Protein AF-A0A095TIP7-F1 (afdb_monomer_lite)

Radius of gyration: 38.72 Å; chains: 1; bounding box: 94×48×105 Å

Structure (mmCIF, N/CA/C/O backbone):
data_AF-A0A095TIP7-F1
#
_entry.id   AF-A0A095TIP7-F1
#
loop_
_atom_site.group_PDB
_atom_site.id
_atom_site.type_symbol
_atom_site.label_atom_id
_atom_site.label_alt_id
_atom_site.label_comp_id
_atom_site.label_asym_id
_atom_site.label_entity_id
_atom_site.label_seq_id
_atom_site.pdbx_PDB_ins_code
_atom_site.Cartn_x
_atom_site.Cartn_y
_atom_site.Cartn_z
_atom_site.occupancy
_atom_site.B_iso_or_equiv
_atom_site.auth_seq_id
_atom_site.auth_comp_id
_atom_site.auth_asym_id
_atom_site.auth_atom_id
_atom_site.pdbx_PDB_model_num
ATOM 1 N N . MET A 1 1 ? -27.934 22.450 41.986 1.00 44.94 1 MET A N 1
ATOM 2 C CA . MET A 1 1 ? -27.219 23.255 43.006 1.00 44.94 1 MET A CA 1
ATOM 3 C C . MET A 1 1 ? -26.430 22.475 44.069 1.00 44.94 1 MET A C 1
ATOM 5 O O . MET A 1 1 ? -25.265 22.810 44.228 1.00 44.94 1 MET A O 1
ATOM 9 N N . ILE A 1 2 ? -26.954 21.467 44.794 1.00 42.38 2 ILE A N 1
ATOM 10 C CA . ILE A 1 2 ? -26.118 20.660 45.736 1.00 42.38 2 ILE A CA 1
ATOM 11 C C . ILE A 1 2 ? -25.159 19.719 44.979 1.00 42.38 2 ILE A C 1
ATOM 13 O O . ILE A 1 2 ? -23.982 19.611 45.325 1.00 42.38 2 ILE A O 1
ATOM 17 N N . ALA A 1 3 ? -25.658 19.081 43.914 1.00 38.84 3 ALA A N 1
ATOM 18 C CA . ALA A 1 3 ? -24.889 18.150 43.086 1.00 38.84 3 ALA A CA 1
ATOM 19 C C . ALA A 1 3 ? -23.727 18.824 42.329 1.00 38.84 3 ALA A C 1
ATOM 21 O O . ALA A 1 3 ? -22.644 18.261 42.243 1.00 38.84 3 ALA A O 1
ATOM 22 N N . GLU A 1 4 ? -23.916 20.063 41.864 1.00 40.78 4 GLU A N 1
ATOM 23 C CA . GLU A 1 4 ? -22.945 20.790 41.023 1.00 40.78 4 GLU A CA 1
ATOM 24 C C . GLU A 1 4 ? -21.718 21.337 41.772 1.00 40.78 4 GLU A C 1
ATOM 26 O O . GLU A 1 4 ? -20.747 21.723 41.131 1.00 40.78 4 GLU A O 1
ATOM 31 N N . LYS A 1 5 ? -21.740 21.432 43.111 1.00 42.69 5 LYS A N 1
ATOM 32 C CA . LYS A 1 5 ? -20.671 22.112 43.880 1.00 42.69 5 LYS A CA 1
ATOM 33 C C . LYS A 1 5 ? -19.948 21.250 44.912 1.00 42.69 5 LYS A C 1
ATOM 35 O O . LYS A 1 5 ? -18.916 21.672 45.421 1.00 42.69 5 LYS A O 1
ATOM 40 N N . THR A 1 6 ? -20.438 20.048 45.216 1.00 43.91 6 THR A N 1
ATOM 41 C CA . THR A 1 6 ? -19.803 19.163 46.212 1.00 43.91 6 THR A CA 1
ATOM 42 C C . THR A 1 6 ? -18.704 18.270 45.629 1.00 43.91 6 THR A C 1
ATOM 44 O O . THR A 1 6 ? -18.050 17.559 46.385 1.00 43.91 6 THR A O 1
ATOM 47 N N . GLY A 1 7 ? -18.474 18.280 44.307 1.00 46.38 7 GLY A N 1
ATOM 48 C CA . GLY A 1 7 ? -17.410 17.515 43.631 1.00 46.38 7 GLY A CA 1
ATOM 49 C C . GLY A 1 7 ? -17.544 15.985 43.715 1.00 46.38 7 GLY A C 1
ATOM 50 O O . GLY A 1 7 ? -16.898 15.268 42.958 1.00 46.38 7 GLY A O 1
ATOM 51 N N . ALA A 1 8 ? -18.413 15.475 44.588 1.00 43.47 8 ALA A N 1
ATOM 52 C CA . ALA A 1 8 ? -18.652 14.058 44.824 1.00 43.47 8 ALA A CA 1
ATOM 53 C C . ALA A 1 8 ? -19.536 13.396 43.756 1.00 43.47 8 ALA A C 1
ATOM 55 O O . ALA A 1 8 ? -19.571 12.174 43.686 1.00 43.47 8 ALA A O 1
ATOM 56 N N . LEU A 1 9 ? -20.227 14.185 42.926 1.00 47.41 9 LEU A N 1
ATOM 57 C CA . LEU A 1 9 ? -21.027 13.719 41.784 1.00 47.41 9 LEU A CA 1
ATOM 58 C C . LEU A 1 9 ? -20.383 14.064 40.425 1.00 47.41 9 LEU A C 1
ATOM 60 O O . LEU A 1 9 ? -20.993 13.883 39.380 1.00 47.41 9 LEU A O 1
ATOM 64 N N . GLY A 1 10 ? -19.128 14.538 40.433 1.00 48.25 10 GLY A N 1
ATOM 65 C CA . GLY A 1 10 ? -18.430 15.002 39.231 1.00 48.25 10 GLY A CA 1
ATOM 66 C C . GLY A 1 10 ? -19.005 16.305 38.656 1.00 48.25 10 GLY A C 1
ATOM 67 O O . GLY A 1 10 ? -20.114 16.722 38.977 1.00 48.25 10 GLY A O 1
ATOM 68 N N . ASN A 1 11 ? -18.239 16.973 37.789 1.00 49.84 11 ASN A N 1
ATOM 69 C CA . ASN A 1 11 ? -18.728 18.099 36.979 1.00 49.84 11 ASN A CA 1
ATOM 70 C C . ASN A 1 11 ? -19.569 17.569 35.796 1.00 49.84 11 ASN A C 1
ATOM 72 O O . ASN A 1 11 ? -19.250 17.849 34.641 1.00 49.84 11 ASN A O 1
ATOM 76 N N . ASP A 1 12 ? -20.576 16.735 36.068 1.00 55.78 12 ASP A N 1
ATOM 77 C CA . ASP A 1 12 ? -21.501 16.229 35.051 1.00 55.78 12 ASP A CA 1
ATOM 78 C C . ASP A 1 12 ? -22.701 17.196 34.953 1.00 55.78 12 ASP A C 1
ATOM 80 O O . ASP A 1 12 ? -23.459 17.320 35.921 1.00 55.78 12 ASP A O 1
ATOM 84 N N . PRO A 1 13 ? -22.882 17.920 33.829 1.00 56.56 13 PRO A N 1
ATOM 85 C CA . PRO A 1 13 ? -24.004 18.843 33.647 1.00 56.56 13 PRO A CA 1
ATOM 86 C C . PRO A 1 13 ? -25.378 18.152 33.722 1.00 56.56 13 PRO A C 1
ATOM 88 O O . PRO A 1 13 ? -26.371 18.826 33.989 1.00 56.56 13 PRO A O 1
ATOM 91 N N . ASP A 1 14 ? -25.431 16.821 33.582 1.00 62.75 14 ASP A N 1
ATOM 92 C CA . ASP A 1 14 ? -26.656 16.022 33.671 1.00 62.75 14 ASP A CA 1
ATOM 93 C C . ASP A 1 14 ? -26.816 15.298 35.023 1.00 62.75 14 ASP A C 1
ATOM 95 O O . ASP A 1 14 ? -27.745 14.502 35.183 1.00 62.75 14 ASP A O 1
ATOM 99 N N . ALA A 1 15 ? -25.970 15.574 36.025 1.00 61.97 15 ALA A N 1
ATOM 100 C CA . ALA A 1 15 ? -25.965 14.870 37.318 1.00 61.97 15 ALA A CA 1
ATOM 101 C C . ALA A 1 15 ? -27.340 14.842 38.017 1.00 61.97 15 ALA A C 1
ATOM 103 O O . ALA A 1 15 ? -27.693 13.873 38.685 1.00 61.97 15 ALA A O 1
ATOM 104 N N . LEU A 1 16 ? -28.155 15.887 37.842 1.00 64.75 16 LEU A N 1
ATOM 105 C CA . LEU A 1 16 ? -29.496 15.963 38.433 1.00 64.75 16 LEU A CA 1
ATOM 106 C C . LEU A 1 16 ? -30.502 14.989 37.800 1.00 64.75 16 LEU A C 1
ATOM 108 O O . LEU A 1 16 ? -31.473 14.628 38.456 1.00 64.75 16 LEU A O 1
ATOM 112 N N . SER A 1 17 ? -30.278 14.547 36.560 1.00 72.56 17 SER A N 1
ATOM 113 C CA . SER A 1 17 ? -31.170 13.608 35.860 1.00 72.56 17 SER A CA 1
ATOM 114 C C . SER A 1 17 ? -31.010 12.152 36.318 1.00 72.56 17 SER A C 1
ATOM 116 O O . SER A 1 17 ? -31.873 11.322 36.041 1.00 72.56 17 SER A O 1
ATOM 118 N N . HIS A 1 18 ? -29.937 11.862 37.061 1.00 74.38 18 HIS A N 1
ATOM 119 C CA . HIS A 1 18 ? -29.609 10.541 37.609 1.00 74.38 18 HIS A CA 1
ATOM 120 C C . HIS A 1 18 ? -29.485 10.545 39.138 1.00 74.38 18 HIS A C 1
ATOM 122 O O . HIS A 1 18 ? -29.122 9.535 39.741 1.00 74.38 18 HIS A O 1
ATOM 128 N N . ALA A 1 19 ? -29.792 11.678 39.774 1.00 79.56 19 ALA A N 1
ATOM 129 C CA . ALA A 1 19 ? -29.760 11.818 41.218 1.00 79.56 19 ALA A CA 1
ATOM 130 C C . ALA A 1 19 ? -31.101 11.404 41.839 1.00 79.56 19 ALA A C 1
ATOM 132 O O . ALA A 1 19 ? -32.166 11.873 41.434 1.00 79.56 19 ALA A O 1
ATOM 133 N N . LYS A 1 20 ? -31.050 10.585 42.890 1.00 83.12 20 LYS A N 1
ATOM 134 C CA . LYS A 1 20 ? -32.197 10.278 43.752 1.00 83.12 20 LYS A CA 1
ATOM 135 C C . LYS A 1 20 ? -31.982 10.867 45.135 1.00 83.12 20 LYS A C 1
ATOM 137 O O . LYS A 1 20 ? -30.911 10.703 45.720 1.00 83.12 20 LYS A O 1
ATOM 142 N N . VAL A 1 21 ? -33.020 11.513 45.665 1.00 85.94 21 VAL A N 1
ATOM 143 C CA . VAL A 1 21 ? -33.041 12.065 47.023 1.00 85.94 21 VAL A CA 1
ATOM 144 C C . VAL A 1 21 ? -34.002 11.243 47.873 1.00 85.94 21 VAL A C 1
ATOM 146 O O . VAL A 1 21 ? -35.189 11.165 47.568 1.00 85.94 21 VAL A O 1
ATOM 149 N N . ALA A 1 22 ? -33.491 10.645 48.943 1.00 87.44 22 ALA A N 1
ATOM 150 C CA . ALA A 1 22 ? -34.292 10.034 49.994 1.00 87.44 22 ALA A CA 1
ATOM 151 C C . ALA A 1 22 ? -34.290 10.947 51.223 1.00 87.44 22 ALA A C 1
ATOM 153 O O . ALA A 1 22 ? -33.240 11.462 51.613 1.00 87.44 22 ALA A O 1
ATOM 154 N N . LEU A 1 23 ? -35.466 11.145 51.814 1.00 89.50 23 LEU A N 1
ATOM 155 C CA . LEU A 1 23 ? -35.671 11.987 52.986 1.00 89.50 23 LEU A CA 1
ATOM 156 C C . LEU A 1 23 ? -36.139 11.124 54.161 1.00 89.50 23 LEU A C 1
ATOM 158 O O . LEU A 1 23 ? -37.097 10.364 54.017 1.00 89.50 23 LEU A O 1
ATOM 162 N N . ASP A 1 24 ? -35.480 11.247 55.310 1.00 90.88 24 ASP A N 1
ATOM 163 C CA . ASP A 1 24 ? -35.853 10.554 56.545 1.00 90.88 24 ASP A CA 1
ATOM 164 C C . ASP A 1 24 ? -35.646 11.434 57.788 1.00 90.88 24 ASP A C 1
ATOM 166 O O . ASP A 1 24 ? -35.099 12.535 57.715 1.00 90.88 24 ASP A O 1
ATOM 170 N N . GLY A 1 25 ? -36.111 10.955 58.947 1.00 85.62 25 GLY A N 1
ATOM 171 C CA . GLY A 1 25 ? -35.806 11.596 60.228 1.00 85.62 25 GLY A CA 1
ATOM 172 C C . GLY A 1 25 ? -36.377 13.008 60.367 1.00 85.62 25 GLY A C 1
ATOM 173 O O . GLY A 1 25 ? -35.698 13.889 60.889 1.00 85.62 25 GLY A O 1
ATOM 174 N N . PHE A 1 26 ? -37.603 13.222 59.885 1.00 89.25 26 PHE A N 1
ATOM 175 C CA . PHE A 1 26 ? -38.314 14.493 60.013 1.00 89.25 26 PHE A CA 1
ATOM 176 C C . PHE A 1 26 ? -38.497 14.864 61.489 1.00 89.25 26 PHE A C 1
ATOM 178 O O . PHE A 1 26 ? -39.134 14.128 62.244 1.00 89.25 26 PHE A O 1
ATOM 185 N N . THR A 1 27 ? -37.956 16.010 61.892 1.00 89.19 27 THR A N 1
ATOM 186 C CA . THR A 1 27 ? -38.085 16.546 63.251 1.00 89.19 27 THR A CA 1
ATOM 187 C C . THR A 1 27 ? -38.477 18.015 63.216 1.00 89.19 27 THR A C 1
ATOM 189 O O . THR A 1 27 ? -38.087 18.758 62.316 1.00 89.19 27 THR A O 1
ATOM 192 N N . GLN A 1 28 ? -39.272 18.440 64.195 1.00 88.38 28 GLN A N 1
ATOM 193 C CA . GLN A 1 28 ? -39.578 19.848 64.416 1.00 88.38 28 GLN A CA 1
ATOM 194 C C . GLN A 1 28 ? -38.602 20.418 65.449 1.00 88.38 28 GLN A C 1
ATOM 196 O O . GLN A 1 28 ? -38.327 19.786 66.466 1.00 88.38 28 GLN A O 1
ATOM 201 N N . ASP A 1 29 ? -38.075 21.606 65.173 1.00 85.69 29 ASP A N 1
ATOM 202 C CA . ASP A 1 29 ? -37.277 22.387 66.109 1.00 85.69 29 ASP A CA 1
ATOM 203 C C . ASP A 1 29 ? -38.234 23.264 66.930 1.00 85.69 29 ASP A C 1
ATOM 205 O O . ASP A 1 29 ? -38.707 24.305 66.461 1.00 85.69 29 ASP A O 1
ATOM 209 N N . GLU A 1 30 ? -38.616 22.784 68.117 1.00 81.12 30 GLU A N 1
ATOM 210 C CA . GLU A 1 30 ? -39.590 23.463 68.984 1.00 81.12 30 GLU A CA 1
ATOM 211 C C . GLU A 1 30 ? -39.081 24.825 69.472 1.00 81.12 30 GLU A C 1
ATOM 213 O O . GLU A 1 30 ? -39.870 25.762 69.581 1.00 81.12 30 GLU A O 1
ATOM 218 N N . ASP A 1 31 ? -37.766 24.969 69.662 1.00 80.19 31 ASP A N 1
ATOM 219 C CA . ASP A 1 31 ? -37.140 26.199 70.157 1.00 80.19 31 ASP A CA 1
ATOM 220 C C . ASP A 1 31 ? -37.140 27.324 69.111 1.00 80.19 31 ASP A C 1
ATOM 222 O O . ASP A 1 31 ? -37.090 28.506 69.456 1.00 80.19 31 ASP A O 1
ATOM 226 N N . GLN A 1 32 ? -37.203 26.970 67.823 1.00 75.94 32 GLN A N 1
ATOM 227 C CA . GLN A 1 32 ? -37.239 27.927 66.711 1.00 75.94 32 GLN A CA 1
ATOM 228 C C . GLN A 1 32 ? -38.610 28.033 66.031 1.00 75.94 32 GLN A C 1
ATOM 230 O O . GLN A 1 32 ? -38.789 28.838 65.114 1.00 75.94 32 GLN A O 1
ATOM 235 N N . SER A 1 33 ? -39.589 27.245 66.476 1.00 81.62 33 SER A N 1
ATOM 236 C CA . SER A 1 33 ? -40.961 27.295 65.973 1.00 81.62 33 SER A CA 1
ATOM 237 C C . SER A 1 33 ? -41.770 28.393 66.670 1.00 81.62 33 SER A C 1
ATOM 239 O O . SER A 1 33 ? -41.694 28.588 67.880 1.00 81.62 33 SER A O 1
ATOM 241 N N . THR A 1 34 ? -42.602 29.102 65.912 1.00 83.06 34 THR A N 1
ATOM 242 C CA . THR A 1 34 ? -43.572 30.071 66.437 1.00 83.06 34 THR A CA 1
ATOM 243 C C . THR A 1 34 ? -44.997 29.534 66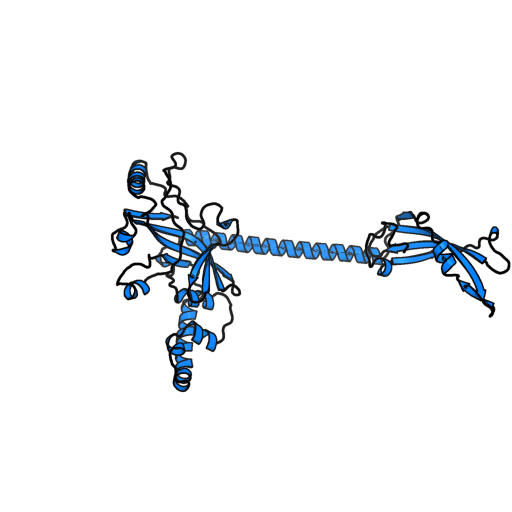.299 1.00 83.06 34 THR A C 1
ATOM 245 O O . THR A 1 34 ? -45.231 28.453 65.760 1.00 83.06 34 THR A O 1
ATOM 248 N N . LYS A 1 35 ? -45.992 30.306 66.761 1.00 74.31 35 LYS A N 1
ATOM 249 C CA . LYS A 1 35 ? -47.413 29.964 66.570 1.00 74.31 35 LYS A CA 1
ATOM 250 C C . LYS A 1 35 ? -47.835 29.906 65.095 1.00 74.31 35 LYS A C 1
ATOM 252 O O . LYS A 1 35 ? -48.851 29.285 64.795 1.00 74.31 35 LYS A O 1
ATOM 257 N N . GLU A 1 36 ? -47.086 30.550 64.203 1.00 80.44 36 GLU A N 1
ATOM 258 C CA . GLU A 1 36 ? -47.443 30.715 62.787 1.00 80.44 36 GLU A CA 1
ATOM 259 C C . GLU A 1 36 ? -46.493 29.968 61.836 1.00 80.44 36 GLU A C 1
ATOM 261 O O . GLU A 1 36 ? -46.880 29.660 60.708 1.00 80.44 36 GLU A O 1
ATOM 266 N N . ILE A 1 37 ? -45.275 29.641 62.287 1.00 84.50 37 ILE A N 1
ATOM 267 C CA . ILE A 1 37 ? -44.231 28.995 61.481 1.00 84.50 37 ILE A CA 1
ATOM 268 C C . ILE A 1 37 ? -43.614 27.835 62.266 1.00 84.50 37 ILE A C 1
ATOM 270 O O . ILE A 1 37 ? -43.125 28.024 63.377 1.00 84.50 37 ILE A O 1
ATOM 274 N N . SER A 1 38 ? -43.580 26.644 61.674 1.00 88.44 38 SER A N 1
ATOM 275 C CA . SER A 1 38 ? -42.850 25.489 62.208 1.00 88.44 38 SER A CA 1
ATOM 276 C C . SER A 1 38 ? -41.495 25.363 61.520 1.00 88.44 38 SER A C 1
ATOM 278 O O . SER A 1 38 ? -41.437 25.244 60.296 1.00 88.44 38 SER A O 1
ATOM 280 N N . GLN A 1 39 ? -40.412 25.384 62.299 1.00 89.81 39 GLN A N 1
ATOM 281 C CA . GLN A 1 39 ? -39.066 25.096 61.802 1.00 89.81 39 GLN A CA 1
ATOM 282 C C . GLN A 1 39 ? -38.815 23.594 61.879 1.00 89.81 39 GLN A C 1
ATOM 284 O O . GLN A 1 39 ? -39.022 22.975 62.921 1.00 89.81 39 GLN A O 1
ATOM 289 N N . CYS A 1 40 ? -38.386 22.994 60.777 1.00 90.38 40 CYS A N 1
ATOM 290 C CA . CYS A 1 40 ? -38.239 21.554 60.635 1.00 90.38 40 CYS A CA 1
ATOM 291 C C . CYS A 1 40 ? -36.854 21.191 60.103 1.00 90.38 40 CYS A C 1
ATOM 293 O O . CYS A 1 40 ? -36.205 21.965 59.400 1.00 90.38 40 CYS A O 1
ATOM 295 N N . LYS A 1 41 ? -36.414 19.975 60.421 1.00 89.94 41 LYS A N 1
ATOM 296 C CA . LYS A 1 41 ? -35.187 19.365 59.915 1.00 89.94 41 LYS A CA 1
ATOM 297 C C . LYS A 1 41 ? -35.509 18.003 59.321 1.00 89.94 41 LYS A C 1
ATOM 299 O O . LYS A 1 41 ? -36.369 17.281 59.820 1.00 89.94 41 LYS A O 1
ATOM 304 N N . VAL A 1 42 ? -34.800 17.649 58.260 1.00 90.12 42 VAL A N 1
ATOM 305 C CA . VAL A 1 42 ? -34.884 16.339 57.611 1.00 90.12 42 VAL A CA 1
ATOM 306 C C . VAL A 1 42 ? -33.492 15.893 57.199 1.00 90.12 42 VAL A C 1
ATOM 308 O O . VAL A 1 42 ? -32.680 16.705 56.752 1.00 90.12 42 VAL A O 1
ATOM 311 N N . ASN A 1 43 ? -33.189 14.610 57.340 1.00 90.50 43 ASN A N 1
ATOM 312 C CA . ASN A 1 43 ? -31.970 14.059 56.772 1.00 90.50 43 ASN A CA 1
ATOM 313 C C . ASN A 1 43 ? -32.212 13.773 55.293 1.00 90.50 43 ASN A C 1
ATOM 315 O O . ASN A 1 43 ? -33.156 13.074 54.928 1.00 90.50 43 ASN A O 1
ATOM 319 N N . ALA A 1 44 ? -31.337 14.288 54.444 1.00 89.31 44 ALA A N 1
ATOM 320 C CA . ALA A 1 44 ? -31.339 14.021 53.022 1.00 89.31 44 ALA A CA 1
ATOM 321 C C . ALA A 1 44 ? -30.170 13.100 52.667 1.00 89.31 44 ALA A C 1
ATOM 323 O O . ALA A 1 44 ? -29.011 13.386 52.977 1.00 89.31 44 ALA A O 1
ATOM 324 N N . THR A 1 45 ? -30.482 12.001 51.983 1.00 88.94 45 THR A N 1
ATOM 325 C CA . THR A 1 45 ? -29.510 11.114 51.342 1.00 88.94 45 THR A CA 1
ATOM 326 C C . THR A 1 45 ? -29.636 11.272 49.834 1.00 88.94 45 THR A C 1
ATOM 328 O O . THR A 1 45 ? -30.668 10.932 49.260 1.00 88.94 45 THR A O 1
ATOM 331 N N . LEU A 1 46 ? -28.590 11.779 49.189 1.00 87.19 46 LEU A N 1
ATOM 332 C CA . LEU A 1 46 ? -28.504 11.906 47.742 1.00 87.19 46 LEU A CA 1
ATOM 333 C C . LEU A 1 46 ? -27.627 10.781 47.194 1.00 87.19 46 LEU A C 1
ATOM 335 O O . LEU A 1 46 ? -26.491 10.600 47.631 1.00 87.19 46 LEU A O 1
ATOM 339 N N . THR A 1 47 ? -28.154 10.047 46.225 1.00 85.25 47 THR A N 1
ATOM 340 C CA . THR A 1 47 ? -27.450 8.982 45.496 1.00 85.25 47 THR A CA 1
ATOM 341 C C . THR A 1 47 ? -27.436 9.313 44.015 1.00 85.25 47 THR A C 1
ATOM 343 O O . THR A 1 47 ? -28.375 9.931 43.523 1.00 85.25 47 THR A O 1
ATOM 346 N N . ASP A 1 48 ? -26.381 8.909 43.317 1.00 82.50 48 ASP A N 1
ATOM 347 C CA . ASP A 1 48 ? -26.269 9.017 41.862 1.00 82.50 48 ASP A CA 1
ATOM 348 C C . ASP A 1 48 ? -26.120 7.614 41.283 1.00 82.50 48 ASP A C 1
ATOM 350 O O . ASP A 1 48 ? -25.256 6.844 41.711 1.00 82.50 48 ASP A O 1
ATOM 354 N N . GLU A 1 49 ? -26.978 7.283 40.322 1.00 78.44 49 GLU A N 1
ATOM 355 C CA . GLU A 1 49 ? -26.994 5.994 39.627 1.00 78.44 49 GLU A CA 1
ATOM 356 C C . GLU A 1 49 ? -25.668 5.678 38.912 1.00 78.44 49 GLU A C 1
ATOM 358 O O . GLU A 1 49 ? -25.390 4.516 38.626 1.00 78.44 49 GLU A O 1
ATOM 363 N N . ARG A 1 50 ? -24.827 6.683 38.639 1.00 78.88 50 ARG A N 1
ATOM 364 C CA . ARG A 1 50 ? -23.532 6.539 37.955 1.00 78.88 50 ARG A CA 1
ATOM 365 C C . ARG A 1 50 ? -22.332 6.473 38.902 1.00 78.88 50 ARG A C 1
ATOM 367 O O . ARG A 1 50 ? -21.229 6.166 38.454 1.00 78.88 50 ARG A O 1
ATOM 374 N N . ASN A 1 51 ? -22.515 6.750 40.194 1.00 78.25 51 ASN A N 1
ATOM 375 C CA . ASN A 1 51 ? -21.424 6.768 41.167 1.00 78.25 51 ASN A CA 1
ATOM 376 C C . ASN A 1 51 ? -21.627 5.709 42.257 1.00 78.25 51 ASN A C 1
ATOM 378 O O . ASN A 1 51 ? -22.324 5.923 43.247 1.00 78.25 51 ASN A O 1
ATOM 382 N N . SER A 1 52 ? -21.029 4.540 42.044 1.00 78.31 52 SER A N 1
ATOM 383 C CA . SER A 1 52 ? -21.331 3.334 42.813 1.00 78.31 52 SER A CA 1
ATOM 384 C C . SER A 1 52 ? -20.804 3.358 44.252 1.00 78.31 52 SER A C 1
ATOM 386 O O . SER A 1 52 ? -19.652 3.717 44.500 1.00 78.31 52 SER A O 1
ATOM 388 N N . GLY A 1 53 ? -21.627 2.899 45.201 1.00 79.69 53 GLY A N 1
ATOM 389 C CA . GLY A 1 53 ? -21.214 2.635 46.588 1.00 79.69 53 GLY A CA 1
ATOM 390 C C . GLY A 1 53 ? -20.990 3.883 47.446 1.00 79.69 53 GLY A C 1
ATOM 391 O O . GLY A 1 53 ? -20.422 3.801 48.541 1.00 79.69 53 GLY A O 1
ATOM 392 N N . VAL A 1 54 ? -21.426 5.047 46.963 1.00 83.44 54 VAL A N 1
ATOM 393 C CA . VAL A 1 54 ? -21.320 6.323 47.671 1.00 83.44 54 VAL A CA 1
ATOM 394 C C . VAL A 1 54 ? -22.630 7.102 47.625 1.00 83.44 54 VAL A C 1
ATOM 396 O O . VAL A 1 54 ? -23.401 7.022 46.670 1.00 83.44 54 VAL A O 1
ATOM 399 N N . ALA A 1 55 ? -22.874 7.869 48.684 1.00 85.25 55 ALA A N 1
ATOM 400 C CA . ALA A 1 55 ? -23.981 8.809 48.790 1.00 85.25 55 ALA A CA 1
ATOM 401 C C . ALA A 1 55 ? -23.517 10.095 49.476 1.00 85.25 55 ALA A C 1
ATOM 403 O O . ALA A 1 55 ? -22.565 10.083 50.255 1.00 85.25 55 ALA A O 1
ATOM 404 N N . LEU A 1 56 ? -24.221 11.196 49.241 1.00 87.69 56 LEU A N 1
ATOM 405 C CA . LEU A 1 56 ? -24.093 12.415 50.034 1.00 87.69 56 LEU A CA 1
ATOM 406 C C . LEU A 1 56 ? -25.191 12.424 51.093 1.00 87.69 56 LEU A C 1
ATOM 408 O O . LEU A 1 56 ? -26.372 12.429 50.756 1.00 87.69 56 LEU A O 1
ATOM 412 N N . LYS A 1 57 ? -24.813 12.441 52.371 1.00 88.88 57 LYS A N 1
ATOM 413 C CA . LYS A 1 57 ? -25.758 12.572 53.487 1.00 88.88 57 LYS A CA 1
ATOM 414 C C . LYS A 1 57 ? -25.560 13.890 54.209 1.00 88.88 57 LYS A C 1
ATOM 416 O O . LYS A 1 57 ? -24.430 14.236 54.545 1.00 88.88 57 LYS A O 1
ATOM 421 N N . GLY A 1 58 ? -26.650 14.594 54.472 1.00 88.75 58 GLY A N 1
ATOM 422 C CA . GLY A 1 58 ? -26.657 15.857 55.202 1.00 88.75 58 GLY A CA 1
ATOM 423 C C . GLY A 1 58 ? -28.046 16.161 55.744 1.00 88.75 58 GLY A C 1
ATOM 424 O O . GLY A 1 58 ? -29.006 15.462 55.431 1.00 88.75 58 GLY A O 1
ATOM 425 N N . GLN A 1 59 ? -28.152 17.190 56.575 1.00 88.75 59 GLN A N 1
ATOM 426 C CA . GLN A 1 59 ? -29.429 17.636 57.124 1.00 88.75 59 GLN A CA 1
ATOM 427 C C . GLN A 1 59 ? -29.881 18.907 56.403 1.00 88.75 59 GLN A C 1
ATOM 429 O O . GLN A 1 59 ? -29.080 19.818 56.192 1.00 88.75 59 GLN A O 1
ATOM 434 N N . VAL A 1 60 ? -31.157 18.963 56.035 1.00 89.31 60 VAL A N 1
ATOM 435 C CA . VAL A 1 60 ? -31.807 20.132 55.438 1.00 89.31 60 VAL A CA 1
ATOM 436 C C . VAL A 1 60 ? -32.765 20.711 56.463 1.00 89.31 60 VAL A C 1
ATOM 438 O O . VAL A 1 60 ? -33.586 19.984 57.022 1.00 89.31 60 VAL A O 1
ATOM 441 N N . SER A 1 61 ? -32.650 22.011 56.712 1.00 89.44 61 SER A N 1
ATOM 442 C CA . SER A 1 61 ? -33.633 22.751 57.507 1.00 89.44 61 SER A CA 1
ATOM 443 C C . SER A 1 61 ? -34.645 23.424 56.580 1.00 89.44 61 SER A C 1
ATOM 445 O O . SER A 1 61 ? -34.281 23.837 55.482 1.00 89.44 61 SER A O 1
ATOM 447 N N . TYR A 1 62 ? -35.906 23.503 56.989 1.00 89.31 62 TYR A N 1
ATOM 448 C CA . TYR A 1 62 ? -36.970 24.141 56.215 1.00 89.31 62 TYR A CA 1
ATOM 449 C C . TYR A 1 62 ? -38.102 24.623 57.121 1.00 89.31 62 TYR A C 1
ATOM 451 O O . TYR A 1 62 ? -38.270 24.140 58.239 1.00 89.31 62 TYR A O 1
ATOM 459 N N . SER A 1 63 ? -38.903 25.556 56.624 1.00 89.12 63 SER A N 1
ATOM 460 C CA . SER A 1 63 ? -40.016 26.154 57.350 1.00 89.12 63 SER A CA 1
ATOM 461 C C . SER A 1 63 ? -41.351 25.782 56.709 1.00 89.12 63 SER A C 1
ATOM 463 O O . SER A 1 63 ? -41.509 25.811 55.486 1.00 89.12 63 SER A O 1
ATOM 465 N N . LEU A 1 64 ? -42.326 25.456 57.554 1.00 90.12 64 LEU A N 1
ATOM 466 C CA . LEU A 1 64 ? -43.720 25.248 57.175 1.00 90.12 64 LEU A CA 1
ATOM 467 C C . LEU A 1 64 ? -44.582 26.357 57.779 1.00 90.12 64 LEU A C 1
ATOM 469 O O . LEU A 1 64 ? -44.443 26.677 58.959 1.00 90.12 64 LEU A O 1
ATOM 473 N N . SER A 1 65 ? -45.500 26.914 56.997 1.00 89.00 65 SER A N 1
ATOM 474 C CA . SER A 1 65 ? -46.475 27.912 57.456 1.00 89.00 65 SER A CA 1
ATOM 475 C C . SER A 1 65 ? -47.883 27.554 56.986 1.00 89.00 65 SER A C 1
ATOM 477 O O . SER A 1 65 ? -48.061 26.631 56.190 1.00 89.00 65 SER A O 1
ATOM 479 N N . LYS A 1 66 ? -48.904 28.243 57.508 1.00 87.62 66 LYS A N 1
ATOM 480 C CA . LYS A 1 66 ? -50.282 28.107 57.017 1.00 87.62 66 LYS A CA 1
ATOM 481 C C . LYS A 1 66 ? -50.636 29.264 56.094 1.00 87.62 66 LYS A C 1
ATOM 483 O O . LYS A 1 66 ? -50.409 30.418 56.451 1.00 87.62 66 LYS A O 1
ATOM 488 N N . ASP A 1 67 ? -51.212 28.960 54.936 1.00 85.06 67 ASP A N 1
ATOM 489 C CA . ASP A 1 67 ? -51.781 29.988 54.065 1.00 85.06 67 ASP A CA 1
ATOM 490 C C . ASP A 1 67 ? -53.083 30.571 54.650 1.00 85.06 67 ASP A C 1
ATOM 492 O O . ASP A 1 67 ? -53.607 30.118 55.672 1.00 85.06 67 ASP A O 1
ATOM 496 N N . SER A 1 68 ? -53.636 31.584 53.982 1.00 82.25 68 SER A N 1
ATOM 497 C CA . SER A 1 68 ? -54.896 32.231 54.374 1.00 82.25 68 SER A CA 1
ATOM 498 C C . SER A 1 68 ? -56.116 31.298 54.353 1.00 82.25 68 SER A C 1
ATOM 500 O O . SER A 1 68 ? -57.155 31.651 54.907 1.00 82.25 68 SER A O 1
ATOM 502 N N . SER A 1 69 ? -55.997 30.116 53.741 1.00 84.44 69 SER A N 1
ATOM 503 C CA . SER A 1 69 ? -57.015 29.059 53.706 1.00 84.44 69 SER A CA 1
ATOM 504 C C . SER A 1 69 ? -56.746 27.948 54.733 1.00 84.44 69 SER A C 1
ATOM 506 O O . SER A 1 69 ? -57.520 26.998 54.832 1.00 84.44 69 SER A O 1
ATOM 508 N N . GLY A 1 70 ? -55.675 28.067 55.524 1.00 81.50 70 GLY A N 1
ATOM 509 C CA . GLY A 1 70 ? -55.278 27.108 56.549 1.00 81.50 70 GLY A CA 1
ATOM 510 C C . GLY A 1 70 ? -54.485 25.901 56.037 1.00 81.50 70 GLY A C 1
ATOM 511 O O . GLY A 1 70 ? -54.227 24.993 56.833 1.00 81.50 70 GLY A O 1
ATOM 512 N N . HIS A 1 71 ? -54.080 25.863 54.762 1.00 86.94 71 HIS A N 1
ATOM 513 C CA . HIS A 1 71 ? -53.245 24.787 54.222 1.00 86.94 71 HIS A CA 1
ATOM 514 C C . HIS A 1 71 ? -51.786 24.955 54.634 1.00 86.94 71 HIS A C 1
ATOM 516 O O . HIS A 1 71 ? -51.277 26.070 54.690 1.00 86.94 71 HIS A O 1
ATOM 522 N N . ILE A 1 72 ? -51.098 23.838 54.881 1.00 85.88 72 ILE A N 1
ATOM 523 C CA . ILE A 1 72 ? -49.662 23.840 55.169 1.00 85.88 72 ILE A CA 1
ATOM 524 C C . ILE A 1 72 ? -48.896 24.072 53.866 1.00 85.88 72 ILE A C 1
ATOM 526 O O . ILE A 1 72 ? -49.054 23.315 52.908 1.00 85.88 72 ILE A O 1
ATOM 530 N N . VAL A 1 73 ? -48.042 25.090 53.855 1.00 88.19 73 VAL A N 1
ATOM 531 C CA . VAL A 1 73 ? -47.196 25.461 52.723 1.00 88.19 73 VAL A CA 1
ATOM 532 C C . VAL A 1 73 ? -45.731 25.377 53.137 1.00 88.19 73 VAL A C 1
ATOM 534 O O . VAL A 1 73 ? -45.344 25.829 54.215 1.00 88.19 73 VAL A O 1
ATOM 537 N N . LEU A 1 74 ? -44.921 24.780 52.264 1.00 86.56 74 LEU A N 1
ATOM 538 C CA . LEU A 1 74 ? -43.467 24.766 52.371 1.00 86.56 74 LEU A CA 1
ATOM 539 C C . LEU A 1 74 ? -42.903 26.077 51.829 1.00 86.56 74 LEU A C 1
ATOM 541 O O . LEU A 1 74 ? -43.169 26.435 50.680 1.00 86.56 74 LEU A O 1
ATOM 545 N N . ASP A 1 75 ? -42.085 26.762 52.623 1.00 85.31 75 ASP A N 1
ATOM 546 C CA . ASP A 1 75 ? -41.328 27.897 52.113 1.00 85.31 75 ASP A CA 1
ATOM 547 C C . ASP A 1 75 ? -40.112 27.398 51.320 1.00 85.31 75 ASP A C 1
ATOM 549 O O . ASP A 1 75 ? -39.094 26.986 51.877 1.00 85.31 75 ASP A O 1
ATOM 553 N N . ASN A 1 76 ? -40.207 27.454 49.993 1.00 80.44 76 ASN A N 1
ATOM 554 C CA . ASN A 1 76 ? -39.126 27.047 49.097 1.00 80.44 76 ASN A CA 1
ATOM 555 C C . ASN A 1 76 ? -37.822 27.830 49.334 1.00 80.44 76 ASN A C 1
ATOM 557 O O . ASN A 1 76 ? -36.742 27.290 49.087 1.00 80.44 76 ASN A O 1
ATOM 561 N N . HIS A 1 77 ? -37.899 29.078 49.810 1.00 81.44 77 HIS A N 1
ATOM 562 C CA . HIS A 1 77 ? -36.711 29.866 50.123 1.00 81.44 77 HIS A CA 1
ATOM 563 C C . HIS A 1 77 ? -35.998 29.316 51.363 1.00 81.44 77 HIS A C 1
ATOM 565 O O . HIS A 1 77 ? -34.786 29.108 51.326 1.00 81.44 77 HIS A O 1
ATOM 571 N N . SER A 1 78 ? -36.758 28.948 52.400 1.00 83.38 78 SER A N 1
ATOM 572 C CA . SER A 1 78 ? -36.218 28.312 53.608 1.00 83.38 78 SER A CA 1
ATOM 573 C C . SER A 1 78 ? -35.499 26.987 53.323 1.00 83.38 78 SER A C 1
ATOM 575 O O . SER A 1 78 ? -34.462 26.713 53.918 1.00 83.38 78 SER A O 1
ATOM 577 N N . VAL A 1 79 ? -35.992 26.186 52.368 1.00 81.56 79 VAL A N 1
ATOM 578 C CA . VAL A 1 79 ? -35.328 24.941 51.943 1.00 81.56 79 VAL A CA 1
ATOM 579 C C . VAL A 1 79 ? -33.981 25.251 51.300 1.00 81.56 79 VAL A C 1
ATOM 581 O O . VAL A 1 79 ? -32.999 24.555 51.549 1.00 81.56 79 VAL A O 1
ATOM 584 N N . TYR A 1 80 ? -33.919 26.293 50.469 1.00 78.06 80 TYR A N 1
ATOM 585 C CA . TYR A 1 80 ? -32.689 26.701 49.801 1.00 78.06 80 TYR A CA 1
ATOM 586 C C . TYR A 1 80 ? -31.636 27.199 50.799 1.00 78.06 80 TYR A C 1
ATOM 588 O O . TYR A 1 80 ? -30.500 26.729 50.769 1.00 78.06 80 TYR A O 1
ATOM 596 N N . GLU A 1 81 ? -32.015 28.096 51.710 1.00 79.06 81 GLU A N 1
ATOM 597 C CA . GLU A 1 81 ? -31.110 28.632 52.734 1.00 79.06 81 GLU A CA 1
ATOM 598 C C . GLU A 1 81 ? -30.712 27.580 53.778 1.00 79.06 81 GLU A C 1
ATOM 600 O O . GLU A 1 81 ? -29.559 27.520 54.211 1.00 79.06 81 GLU A O 1
ATOM 605 N N . GLY A 1 82 ? -31.646 26.703 54.149 1.00 78.19 82 GLY A N 1
ATOM 606 C CA . GLY A 1 82 ? -31.427 25.615 55.098 1.00 78.19 82 GLY A CA 1
ATOM 607 C C . GLY A 1 82 ? -30.681 24.413 54.514 1.00 78.19 82 GLY A C 1
ATOM 608 O O . GLY A 1 82 ? -30.283 23.514 55.259 1.00 78.19 82 GLY A O 1
ATOM 609 N N . THR A 1 83 ? -30.443 24.397 53.201 1.00 81.31 83 THR A N 1
ATOM 610 C CA . THR A 1 83 ? -29.584 23.420 52.531 1.00 81.31 83 THR A CA 1
ATOM 611 C C . THR A 1 83 ? -28.145 23.927 52.507 1.00 81.31 83 THR A C 1
ATOM 613 O O . THR A 1 83 ? -27.686 24.573 51.563 1.00 81.31 83 THR A O 1
ATOM 616 N N . ARG A 1 84 ? -27.383 23.582 53.542 1.00 77.50 84 ARG A N 1
ATOM 617 C CA . ARG A 1 84 ? -25.967 23.938 53.620 1.00 77.50 84 ARG A CA 1
ATOM 618 C C . ARG A 1 84 ? -25.067 22.874 52.995 1.00 77.50 84 ARG A C 1
ATOM 620 O O . ARG A 1 84 ? -25.023 21.742 53.462 1.00 77.50 84 ARG A O 1
ATOM 627 N N . GLN A 1 85 ? -24.302 23.242 51.968 1.00 70.81 85 GLN A N 1
ATOM 628 C CA . GLN A 1 85 ? -23.442 22.301 51.231 1.00 70.81 85 GLN A CA 1
ATOM 629 C C . GLN A 1 85 ? -22.351 21.654 52.096 1.00 70.81 85 GLN A C 1
ATOM 631 O O . GLN A 1 85 ? -22.064 20.474 51.927 1.00 70.81 85 GLN A O 1
ATOM 636 N N . ASP A 1 86 ? -21.776 22.395 53.042 1.00 76.31 86 ASP A N 1
ATOM 637 C CA . ASP A 1 86 ? -20.757 21.901 53.977 1.00 76.31 86 ASP A CA 1
ATOM 638 C C . ASP A 1 86 ? -21.310 20.888 54.998 1.00 76.31 86 ASP A C 1
ATOM 640 O O . ASP A 1 86 ? -20.548 20.135 55.608 1.00 76.31 86 ASP A O 1
ATOM 644 N N . ALA A 1 87 ? -22.635 20.839 55.167 1.00 80.19 87 ALA A N 1
ATOM 645 C CA . ALA A 1 87 ? -23.313 19.867 56.016 1.00 80.19 87 ALA A CA 1
ATOM 646 C C . ALA A 1 87 ? -23.510 18.501 55.330 1.00 80.19 87 ALA A C 1
ATOM 648 O O . ALA A 1 87 ? -23.831 17.527 56.012 1.00 80.19 87 ALA A O 1
ATOM 649 N N . PHE A 1 88 ? -23.297 18.405 54.010 1.00 84.12 88 PHE A N 1
ATOM 650 C CA . PHE A 1 88 ? -23.359 17.144 53.270 1.00 84.12 88 PHE A CA 1
ATOM 651 C C . PHE A 1 88 ? -21.988 16.473 53.211 1.00 84.12 88 PHE A C 1
ATOM 653 O O . PHE A 1 88 ? -21.009 17.048 52.740 1.00 84.12 88 PHE A O 1
ATOM 660 N N . LYS A 1 89 ? -21.921 15.219 53.661 1.00 85.00 89 LYS A N 1
ATOM 661 C CA . LYS A 1 89 ? -20.704 14.403 53.649 1.00 85.00 89 LYS A CA 1
ATOM 662 C C . LYS A 1 89 ? -20.874 13.193 52.747 1.00 85.00 89 LYS A C 1
ATOM 664 O O . LYS A 1 89 ? -21.935 12.569 52.727 1.00 85.00 89 LYS A O 1
ATOM 669 N N . VAL A 1 90 ? -19.803 12.841 52.041 1.00 85.31 90 VAL A N 1
ATOM 670 C CA . VAL A 1 90 ? -19.732 11.585 51.291 1.00 85.31 90 VAL A CA 1
ATOM 671 C C . VAL A 1 90 ? -19.662 10.434 52.286 1.00 85.31 90 VAL A C 1
ATOM 673 O O . VAL A 1 90 ? -18.770 10.385 53.134 1.00 85.31 90 VAL A O 1
ATOM 676 N N . VAL A 1 91 ? -20.602 9.506 52.178 1.00 84.50 91 VAL A N 1
ATOM 677 C CA . VAL A 1 91 ? -20.651 8.278 52.965 1.00 84.50 91 VAL A CA 1
ATOM 678 C C . VAL A 1 91 ? -20.613 7.078 52.033 1.00 84.50 91 VAL A C 1
ATOM 680 O O . VAL A 1 91 ? -21.131 7.130 50.918 1.00 84.50 91 VAL A O 1
ATOM 683 N N . LYS A 1 92 ? -20.011 5.982 52.498 1.00 86.31 92 LYS A N 1
ATOM 684 C CA . LYS A 1 92 ? -20.128 4.693 51.815 1.00 86.31 92 LYS A CA 1
ATOM 685 C C . LYS A 1 92 ? -21.509 4.111 52.083 1.00 86.31 92 LYS A C 1
ATOM 687 O O . LYS A 1 92 ? -21.968 4.126 53.225 1.00 86.31 92 LYS A O 1
ATOM 692 N N . ILE A 1 93 ? -22.141 3.606 51.036 1.00 83.38 93 ILE A N 1
ATOM 693 C CA . ILE A 1 93 ? -23.408 2.878 51.107 1.00 83.38 93 ILE A CA 1
ATOM 694 C C . ILE A 1 93 ? -23.268 1.558 50.357 1.00 83.38 93 ILE A C 1
ATOM 696 O O . ILE A 1 93 ? -22.376 1.409 49.519 1.00 83.38 93 ILE A O 1
ATOM 700 N N . ASP A 1 94 ? -24.165 0.619 50.638 1.00 85.25 94 ASP A N 1
ATOM 701 C CA . ASP A 1 94 ? -24.373 -0.501 49.728 1.00 85.25 94 ASP A CA 1
ATOM 702 C C . ASP A 1 94 ? -24.873 0.034 48.383 1.00 85.25 94 ASP A C 1
ATOM 704 O O . ASP A 1 94 ? -25.643 0.997 48.331 1.00 85.25 94 ASP A O 1
ATOM 708 N N . GLU A 1 95 ? -24.416 -0.572 47.289 1.00 83.00 95 GLU A N 1
ATOM 709 C CA . GLU A 1 95 ? -24.834 -0.162 45.949 1.00 83.00 95 GLU A CA 1
ATOM 710 C C . GLU A 1 95 ? -26.348 -0.293 45.794 1.00 83.00 95 GLU A C 1
ATOM 712 O O . GLU A 1 95 ? -26.933 -1.341 46.091 1.00 83.00 95 GLU A O 1
ATOM 717 N N . THR A 1 96 ? -26.981 0.747 45.257 1.00 84.19 96 THR A N 1
ATOM 718 C CA . THR A 1 96 ? -28.389 0.640 44.871 1.00 84.19 96 THR A CA 1
ATOM 719 C C . THR A 1 96 ? -28.538 -0.302 43.662 1.00 84.19 96 THR A C 1
ATOM 721 O O . THR A 1 96 ? -27.581 -0.503 42.900 1.00 84.19 96 THR A O 1
ATOM 724 N N . PRO A 1 97 ? -29.726 -0.894 43.428 1.00 86.00 97 PRO A N 1
ATOM 725 C CA . PRO A 1 97 ? -29.976 -1.714 42.240 1.00 86.00 97 PRO A CA 1
ATOM 726 C C . PRO A 1 97 ? -29.641 -1.000 40.921 1.00 86.00 97 PRO A C 1
ATOM 728 O O . PRO A 1 97 ? -29.150 -1.630 39.980 1.00 86.00 97 PRO A O 1
ATOM 731 N N . GLU A 1 98 ? -29.863 0.312 40.853 1.00 82.69 98 GLU A N 1
ATOM 732 C CA . GLU A 1 98 ? -29.574 1.146 39.686 1.00 82.69 98 GLU A CA 1
ATOM 733 C C . GLU A 1 98 ? -28.070 1.349 39.491 1.00 82.69 98 GLU A C 1
ATOM 735 O O . GLU A 1 98 ? -27.579 1.122 38.386 1.00 82.69 98 GLU A O 1
ATOM 740 N N . GLN A 1 99 ? -27.328 1.656 40.563 1.00 82.62 99 GLN A N 1
ATOM 741 C CA . GLN A 1 99 ? -25.862 1.752 40.538 1.00 82.62 99 GLN A CA 1
ATOM 742 C C . GLN A 1 99 ? -25.218 0.443 40.076 1.00 82.62 99 GLN A C 1
ATOM 744 O O . GLN A 1 99 ? -24.359 0.426 39.190 1.00 82.62 99 GLN A O 1
ATOM 749 N N . LYS A 1 100 ? -25.700 -0.683 40.613 1.00 87.31 100 LYS A N 1
ATOM 750 C CA . LYS A 1 100 ? -25.243 -2.016 40.218 1.00 87.31 100 LYS A CA 1
ATOM 751 C C . LYS A 1 100 ? -25.532 -2.302 38.742 1.00 87.31 100 LYS A C 1
ATOM 753 O O . LYS A 1 100 ? -24.663 -2.814 38.039 1.00 87.31 100 LYS A O 1
ATOM 758 N N . THR A 1 101 ? -26.729 -1.964 38.262 1.00 87.44 101 THR A N 1
ATOM 759 C CA . THR A 1 101 ? -27.120 -2.155 36.854 1.00 87.44 101 THR A CA 1
ATOM 760 C C . THR A 1 101 ? -26.274 -1.293 35.921 1.00 87.44 101 THR A C 1
ATOM 762 O O . THR A 1 101 ? -25.811 -1.772 34.885 1.00 87.44 101 THR A O 1
ATOM 765 N N . TRP A 1 102 ? -26.022 -0.038 36.294 1.00 84.19 102 TRP A N 1
ATOM 766 C CA . TRP A 1 102 ? -25.184 0.870 35.523 1.00 84.19 102 TRP A CA 1
ATOM 767 C C . TRP A 1 102 ? -23.733 0.384 35.450 1.00 84.19 102 TRP A C 1
ATOM 769 O O . TRP A 1 102 ? -23.181 0.308 34.350 1.00 84.19 102 TRP A O 1
ATOM 779 N N . ARG A 1 103 ? -23.138 -0.030 36.579 1.00 87.38 103 ARG A N 1
ATOM 780 C CA . ARG A 1 103 ? -21.776 -0.588 36.608 1.00 87.38 103 ARG A CA 1
ATOM 781 C C . ARG A 1 103 ? -21.668 -1.816 35.707 1.00 87.38 103 ARG A C 1
ATOM 783 O O . ARG A 1 103 ? -20.782 -1.865 34.859 1.00 87.38 103 ARG A O 1
ATOM 790 N N . LEU A 1 104 ? -22.599 -2.764 35.837 1.00 89.62 104 LEU A N 1
ATOM 791 C CA . LEU A 1 104 ? -22.630 -3.969 35.000 1.00 89.62 104 LEU A CA 1
ATOM 792 C C . LEU A 1 104 ? -22.746 -3.622 33.507 1.00 89.62 104 LEU A C 1
ATOM 794 O O . LEU A 1 104 ? -22.078 -4.236 32.680 1.00 89.62 104 LEU A O 1
ATOM 798 N N . LYS A 1 105 ? -23.539 -2.603 33.152 1.00 90.31 105 LYS A N 1
ATOM 799 C CA . LYS A 1 105 ? -23.652 -2.119 31.769 1.00 90.31 105 LYS A CA 1
ATOM 800 C C . LYS A 1 105 ? -22.338 -1.519 31.253 1.00 90.31 105 LYS A C 1
ATOM 802 O O . LYS A 1 105 ? -21.983 -1.761 30.102 1.00 90.31 105 LYS A O 1
ATOM 807 N N . GLN A 1 106 ? -21.613 -0.759 32.078 1.00 89.44 106 GLN A N 1
ATOM 808 C CA . GLN A 1 106 ? -20.296 -0.216 31.715 1.00 89.44 106 GLN A CA 1
ATOM 809 C C . GLN A 1 106 ? -19.248 -1.319 31.557 1.00 89.44 106 GLN A C 1
ATOM 811 O O . GLN A 1 106 ? -18.501 -1.316 30.583 1.00 89.44 106 GLN A O 1
ATOM 816 N N . GLU A 1 107 ? -19.222 -2.288 32.472 1.00 90.50 107 GLU A N 1
ATOM 817 C CA . GLU A 1 107 ? -18.334 -3.451 32.397 1.00 90.50 107 GLU A CA 1
ATOM 818 C C . GLU A 1 107 ? -18.606 -4.277 31.134 1.00 90.50 107 GLU A C 1
ATOM 820 O O . GLU A 1 107 ? -17.667 -4.643 30.427 1.00 90.50 107 GLU A O 1
ATOM 825 N N . GLN A 1 108 ? -19.879 -4.506 30.794 1.00 93.00 108 GLN A N 1
ATOM 826 C CA . GLN A 1 108 ? -20.256 -5.198 29.564 1.00 93.00 108 GLN A CA 1
ATOM 827 C C . GLN A 1 108 ? -19.839 -4.409 28.316 1.00 93.00 108 GLN A C 1
ATOM 829 O O . GLN A 1 108 ? -19.225 -4.981 27.418 1.00 93.00 108 GLN A O 1
ATOM 834 N N . ALA A 1 109 ? -20.105 -3.101 28.262 1.00 93.00 109 ALA A N 1
ATOM 835 C CA . ALA A 1 109 ? -19.702 -2.262 27.133 1.00 93.00 109 ALA A CA 1
ATOM 836 C C . ALA A 1 109 ? -18.171 -2.210 26.968 1.00 93.00 109 ALA A C 1
ATOM 838 O O . ALA A 1 109 ? -17.658 -2.272 25.849 1.00 93.00 109 ALA A O 1
ATOM 839 N N . ALA A 1 110 ? -17.428 -2.145 28.076 1.00 93.75 110 ALA A N 1
ATOM 840 C CA . ALA A 1 110 ? -15.971 -2.204 28.071 1.00 93.75 110 ALA A CA 1
ATOM 841 C C . ALA A 1 110 ? -15.462 -3.569 27.582 1.00 93.75 110 ALA A C 1
ATOM 843 O O . ALA A 1 110 ? -14.537 -3.620 26.771 1.00 93.75 110 ALA A O 1
ATOM 844 N N . ALA A 1 111 ? -16.087 -4.668 28.016 1.00 93.69 111 ALA A N 1
ATOM 845 C CA . ALA A 1 111 ? -15.753 -6.014 27.563 1.00 93.69 111 ALA A CA 1
ATOM 846 C C . ALA A 1 111 ? -16.059 -6.218 26.069 1.00 93.69 111 ALA A C 1
ATOM 848 O O . ALA A 1 111 ? -15.239 -6.783 25.346 1.00 93.69 111 ALA A O 1
ATOM 849 N N . GLU A 1 112 ? -17.198 -5.722 25.579 1.00 93.62 112 GLU A N 1
ATOM 850 C CA . GLU A 1 112 ? -17.566 -5.764 24.159 1.00 93.62 112 GLU A CA 1
ATOM 851 C C . GLU A 1 112 ? -16.600 -4.942 23.302 1.00 93.62 112 GLU A C 1
ATOM 853 O O . GLU A 1 112 ? -16.135 -5.423 22.268 1.00 93.62 112 GLU A O 1
ATOM 858 N N . LYS A 1 113 ? -16.222 -3.742 23.759 1.00 94.56 113 LYS A N 1
ATOM 859 C CA . LYS A 1 113 ? -15.212 -2.914 23.092 1.00 94.56 113 LYS A CA 1
ATOM 860 C C . LYS A 1 113 ? -13.848 -3.605 23.062 1.00 94.56 113 LYS A C 1
ATOM 862 O O . LYS A 1 113 ? -13.239 -3.683 21.999 1.00 94.56 113 LYS A O 1
ATOM 867 N N . ALA A 1 114 ? -13.393 -4.156 24.187 1.00 94.19 114 ALA A N 1
ATOM 868 C CA . ALA A 1 114 ? -12.129 -4.886 24.259 1.00 94.19 114 ALA A CA 1
ATOM 869 C C . ALA A 1 114 ? -12.132 -6.118 23.341 1.00 94.19 114 ALA A C 1
ATOM 871 O O . ALA A 1 114 ? -11.141 -6.392 22.663 1.00 94.19 114 ALA A O 1
ATOM 872 N N . LYS A 1 115 ? -13.260 -6.835 23.261 1.00 94.69 115 LYS A N 1
ATOM 873 C CA . LYS A 1 115 ? -13.438 -7.951 22.329 1.00 94.69 115 LYS A CA 1
ATOM 874 C C . LYS A 1 115 ? -13.382 -7.480 20.875 1.00 94.69 115 LYS A C 1
ATOM 876 O O . LYS A 1 115 ? -12.659 -8.078 20.086 1.00 94.69 115 LYS A O 1
ATOM 881 N N . ALA A 1 116 ? -14.079 -6.400 20.524 1.00 94.44 116 ALA A N 1
ATOM 882 C CA . ALA A 1 116 ? -14.059 -5.839 19.174 1.00 94.44 116 ALA A CA 1
ATOM 883 C C . ALA A 1 116 ? -12.656 -5.354 18.763 1.00 94.44 116 ALA A C 1
ATOM 885 O O . ALA A 1 116 ? -12.218 -5.613 17.644 1.00 94.44 116 ALA A O 1
ATOM 886 N N . GLU A 1 117 ? -11.920 -4.706 19.670 1.00 94.31 117 GLU A N 1
ATOM 887 C CA . GLU A 1 117 ? -10.532 -4.281 19.445 1.00 94.31 117 GLU A CA 1
ATOM 888 C C . GLU A 1 117 ? -9.584 -5.478 19.293 1.00 94.31 117 GLU A C 1
ATOM 890 O O . GLU A 1 117 ? -8.742 -5.490 18.392 1.00 94.31 117 GLU A O 1
ATOM 895 N N . ALA A 1 118 ? -9.738 -6.515 20.123 1.00 94.00 118 ALA A N 1
ATOM 896 C CA . ALA A 1 118 ? -8.964 -7.748 20.012 1.00 94.00 118 ALA A CA 1
ATOM 897 C C . ALA A 1 118 ? -9.244 -8.477 18.689 1.00 94.00 118 ALA A C 1
ATOM 899 O O . ALA A 1 118 ? -8.307 -8.908 18.017 1.00 94.00 118 ALA A O 1
ATOM 900 N N . GLU A 1 119 ? -10.510 -8.566 18.276 1.00 94.25 119 GLU A N 1
ATOM 901 C CA . GLU A 1 119 ? -10.901 -9.132 16.985 1.00 94.25 119 GLU A CA 1
ATOM 902 C C . GLU A 1 119 ? -10.354 -8.309 15.812 1.00 94.25 119 GLU A C 1
ATOM 904 O O . GLU A 1 119 ? -9.833 -8.885 14.858 1.00 94.25 119 GLU A O 1
ATOM 909 N N . ALA A 1 120 ? -10.413 -6.976 15.876 1.00 94.19 120 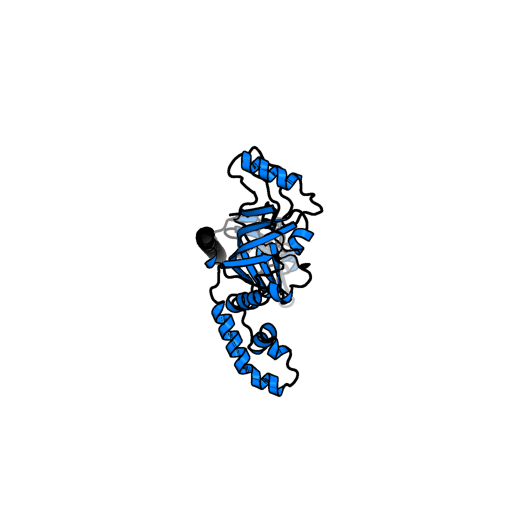ALA A N 1
ATOM 910 C CA . ALA A 1 120 ? -9.852 -6.102 14.846 1.00 94.19 120 ALA A CA 1
ATOM 911 C C . ALA A 1 120 ? -8.331 -6.276 14.726 1.00 94.19 120 ALA A C 1
ATOM 913 O O . ALA A 1 120 ? -7.814 -6.457 13.623 1.00 94.19 120 ALA A O 1
ATOM 914 N N . LYS A 1 121 ? -7.620 -6.313 15.860 1.00 94.50 121 LYS A N 1
ATOM 915 C CA . LYS A 1 121 ? -6.173 -6.548 15.900 1.00 94.50 121 LYS A CA 1
ATOM 916 C C . LYS A 1 121 ? -5.805 -7.938 15.380 1.00 94.50 121 LYS A C 1
ATOM 918 O O . LYS A 1 121 ? -4.837 -8.071 14.637 1.00 94.50 121 LYS A O 1
ATOM 923 N N . ALA A 1 122 ? -6.582 -8.966 15.725 1.00 94.12 122 ALA A N 1
ATOM 924 C CA . ALA A 1 122 ? -6.381 -10.321 15.220 1.00 94.12 122 ALA A CA 1
ATOM 925 C C . ALA A 1 122 ? -6.614 -10.408 13.703 1.00 94.12 122 ALA A C 1
ATOM 927 O O . ALA A 1 122 ? -5.822 -11.034 13.000 1.00 94.12 122 ALA A O 1
ATOM 928 N N . ARG A 1 123 ? -7.652 -9.741 13.177 1.00 93.31 123 ARG A N 1
ATOM 929 C CA . ARG A 1 123 ? -7.909 -9.655 11.728 1.00 93.31 123 ARG A CA 1
ATOM 930 C C . ARG A 1 123 ? -6.786 -8.931 10.995 1.00 93.31 123 ARG A C 1
ATOM 932 O O . ARG A 1 123 ? -6.358 -9.406 9.949 1.00 93.31 123 ARG A O 1
ATOM 939 N N . GLN A 1 124 ? -6.290 -7.825 11.549 1.00 90.75 124 GLN A N 1
ATOM 940 C CA . GLN A 1 124 ? -5.161 -7.097 10.974 1.00 90.75 124 GLN A CA 1
ATOM 941 C C . GLN A 1 124 ? -3.896 -7.961 10.958 1.00 90.75 124 GLN A C 1
ATOM 943 O O . GLN A 1 124 ? -3.296 -8.130 9.905 1.00 90.75 124 GLN A O 1
ATOM 948 N N . ALA A 1 125 ? -3.550 -8.599 12.079 1.00 92.69 125 ALA A N 1
ATOM 949 C CA . ALA A 1 125 ? -2.393 -9.490 12.148 1.00 92.69 125 ALA A CA 1
ATOM 950 C C . ALA A 1 125 ? -2.500 -10.672 11.165 1.00 92.69 125 ALA A C 1
ATOM 952 O O . ALA A 1 125 ? -1.505 -11.067 10.559 1.00 92.69 125 ALA A O 1
ATOM 953 N N . ALA A 1 126 ? -3.701 -11.228 10.976 1.00 93.88 126 ALA A N 1
ATOM 954 C CA . ALA A 1 126 ? -3.939 -12.275 9.987 1.00 93.88 126 ALA A CA 1
ATOM 955 C C . ALA A 1 126 ? -3.778 -11.765 8.543 1.00 93.88 126 ALA A C 1
ATOM 957 O O . ALA A 1 126 ? -3.197 -12.470 7.717 1.00 93.88 126 ALA A O 1
ATOM 958 N N . ALA A 1 127 ? -4.256 -10.553 8.242 1.00 90.75 127 ALA A N 1
ATOM 959 C CA . ALA A 1 127 ? -4.088 -9.919 6.935 1.00 90.75 127 ALA A CA 1
ATOM 960 C C . ALA A 1 127 ? -2.612 -9.612 6.637 1.00 90.75 127 ALA A C 1
ATOM 962 O O . ALA A 1 127 ? -2.130 -9.942 5.554 1.00 90.75 127 ALA A O 1
ATOM 963 N N . ASP A 1 128 ? -1.878 -9.077 7.614 1.00 91.00 128 ASP A N 1
ATOM 964 C CA . ASP A 1 128 ? -0.445 -8.803 7.496 1.00 91.00 128 ASP A CA 1
ATOM 965 C C . ASP A 1 128 ? 0.340 -10.105 7.276 1.00 91.00 128 ASP A C 1
ATOM 967 O O . ASP A 1 128 ? 1.151 -10.200 6.358 1.00 91.00 128 ASP A O 1
ATOM 971 N N . ALA A 1 129 ? 0.040 -11.163 8.039 1.00 94.19 129 ALA A N 1
ATOM 972 C CA . ALA A 1 129 ? 0.677 -12.469 7.864 1.00 94.19 129 ALA A CA 1
ATOM 973 C C . ALA A 1 129 ? 0.365 -13.114 6.501 1.00 94.19 129 ALA A C 1
ATOM 975 O O . ALA A 1 129 ? 1.217 -13.804 5.935 1.00 94.19 129 ALA A O 1
ATOM 976 N N . ALA A 1 130 ? -0.843 -12.917 5.966 1.00 94.31 130 ALA A N 1
ATOM 977 C CA . ALA A 1 130 ? -1.188 -13.359 4.618 1.00 94.31 130 ALA A CA 1
ATOM 978 C C . ALA A 1 130 ? -0.406 -12.569 3.556 1.00 94.31 130 ALA A C 1
ATOM 980 O O . ALA A 1 130 ? 0.152 -13.174 2.640 1.00 94.31 130 ALA A O 1
ATOM 981 N N . LEU A 1 131 ? -0.291 -11.248 3.716 1.00 93.81 131 LEU A N 1
ATOM 982 C CA . LEU A 1 131 ? 0.484 -10.398 2.817 1.00 93.81 131 LEU A CA 1
ATOM 983 C C . LEU A 1 131 ? 1.974 -10.762 2.829 1.00 93.81 131 LEU A C 1
ATOM 985 O O . LEU A 1 131 ? 2.572 -10.860 1.764 1.00 93.81 131 LEU A O 1
ATOM 989 N N . GLU A 1 132 ? 2.577 -11.032 3.990 1.00 95.12 132 GLU A N 1
ATOM 990 C CA . GLU A 1 132 ? 3.981 -11.472 4.058 1.00 95.12 132 GLU A CA 1
ATOM 991 C C . GLU A 1 132 ? 4.222 -12.792 3.311 1.00 95.12 132 GLU A C 1
ATOM 993 O O . GLU A 1 132 ? 5.254 -12.962 2.654 1.00 95.12 132 GLU A O 1
ATOM 998 N N . LYS A 1 133 ? 3.260 -13.725 3.351 1.00 96.19 133 LYS A N 1
ATOM 999 C CA . LYS A 1 133 ? 3.336 -14.960 2.553 1.00 96.19 133 LYS A CA 1
ATOM 1000 C C . LYS A 1 133 ? 3.291 -14.663 1.056 1.00 96.19 133 LYS A C 1
ATOM 1002 O O . LYS A 1 133 ? 4.078 -15.237 0.306 1.00 96.19 133 LYS A O 1
ATOM 1007 N N . GLU A 1 134 ? 2.409 -13.763 0.625 1.00 96.69 134 GLU A N 1
ATOM 1008 C CA . GLU A 1 134 ? 2.330 -13.339 -0.778 1.00 96.69 134 GLU A CA 1
ATOM 1009 C C . GLU A 1 134 ? 3.602 -12.612 -1.230 1.00 96.69 134 GLU A C 1
ATOM 1011 O O . GLU A 1 134 ? 4.093 -12.875 -2.324 1.00 96.69 134 GLU A O 1
ATOM 1016 N N . ILE A 1 135 ? 4.188 -11.765 -0.378 1.00 96.75 135 ILE A N 1
ATOM 1017 C CA . ILE A 1 135 ? 5.470 -11.095 -0.636 1.00 96.75 135 ILE A CA 1
ATOM 1018 C C . ILE A 1 135 ? 6.584 -12.127 -0.823 1.00 96.75 135 ILE A C 1
ATOM 1020 O O . ILE A 1 135 ? 7.316 -12.063 -1.809 1.00 96.75 135 ILE A O 1
ATOM 1024 N N . THR A 1 136 ? 6.687 -13.097 0.087 1.00 96.06 136 THR A N 1
ATOM 1025 C CA . THR A 1 136 ? 7.711 -14.151 0.022 1.00 96.06 136 THR A CA 1
ATOM 1026 C C . THR A 1 136 ? 7.583 -14.967 -1.268 1.00 96.06 136 THR A C 1
ATOM 1028 O O . THR A 1 136 ? 8.579 -15.249 -1.937 1.00 96.06 136 THR A O 1
ATOM 1031 N N . ALA A 1 137 ? 6.350 -15.312 -1.655 1.00 96.38 137 ALA A N 1
ATOM 1032 C CA . ALA A 1 137 ? 6.082 -15.994 -2.918 1.00 96.38 137 ALA A CA 1
ATOM 1033 C C . ALA A 1 137 ? 6.469 -15.121 -4.125 1.00 96.38 137 ALA A C 1
ATOM 1035 O O . ALA A 1 137 ? 7.138 -15.599 -5.039 1.00 96.38 137 ALA A O 1
ATOM 1036 N N . ALA A 1 138 ? 6.123 -13.831 -4.101 1.00 96.88 138 ALA A N 1
ATOM 1037 C CA . ALA A 1 138 ? 6.426 -12.888 -5.174 1.00 96.88 138 ALA A CA 1
ATOM 1038 C C . ALA A 1 138 ? 7.935 -12.652 -5.364 1.00 96.88 138 ALA A C 1
ATOM 1040 O O . ALA A 1 138 ? 8.387 -12.521 -6.498 1.00 96.88 138 ALA A O 1
ATOM 1041 N N . GLN A 1 139 ? 8.735 -12.648 -4.291 1.00 95.19 139 GLN A N 1
ATOM 1042 C CA . GLN A 1 139 ? 10.202 -12.533 -4.377 1.00 95.19 139 GLN A CA 1
ATOM 1043 C C . GLN A 1 139 ? 10.852 -13.700 -5.136 1.00 95.19 139 GLN A C 1
ATOM 1045 O O . GLN A 1 139 ? 11.922 -13.535 -5.724 1.00 95.19 139 GLN A O 1
ATOM 1050 N N . SER A 1 140 ? 10.200 -14.865 -5.141 1.00 94.44 140 SER A N 1
ATOM 1051 C CA . SER A 1 140 ? 10.664 -16.066 -5.845 1.00 94.44 140 SER A CA 1
ATOM 1052 C C . SER A 1 140 ? 10.007 -16.259 -7.218 1.00 94.44 140 SER A C 1
ATOM 1054 O O . SER A 1 140 ? 10.358 -17.204 -7.924 1.00 94.44 140 SER A O 1
ATOM 1056 N N . ALA A 1 141 ? 9.060 -15.398 -7.602 1.00 95.50 141 ALA A N 1
ATOM 1057 C CA . ALA A 1 141 ? 8.321 -15.538 -8.850 1.00 95.50 141 ALA A CA 1
ATOM 1058 C C . ALA A 1 141 ? 9.205 -15.213 -10.075 1.00 95.50 141 ALA A C 1
ATOM 1060 O O . ALA A 1 141 ? 9.999 -14.262 -10.034 1.00 95.50 141 ALA A O 1
ATOM 1061 N N . PRO A 1 142 ? 9.089 -15.979 -11.177 1.00 94.31 142 PRO A N 1
ATOM 1062 C CA . PRO A 1 142 ? 9.761 -15.665 -12.430 1.00 94.31 142 PRO A CA 1
ATOM 1063 C C . PRO A 1 142 ? 9.166 -14.416 -13.092 1.00 94.31 142 PRO A C 1
ATOM 1065 O O . PRO A 1 142 ? 8.012 -14.051 -12.879 1.00 94.31 142 PRO A O 1
ATOM 1068 N N . ASP A 1 143 ? 9.946 -13.780 -13.964 1.00 88.31 143 ASP A N 1
ATOM 1069 C CA . ASP A 1 143 ? 9.576 -12.540 -14.661 1.00 88.31 143 ASP A CA 1
ATOM 1070 C C . ASP A 1 143 ? 8.278 -12.678 -15.473 1.00 88.31 143 ASP A C 1
ATOM 1072 O O . ASP A 1 143 ? 7.521 -11.717 -15.596 1.00 88.31 143 ASP A O 1
ATOM 1076 N N . SER A 1 144 ? 8.000 -13.881 -15.987 1.00 91.56 144 SER A N 1
ATOM 1077 C CA . SER A 1 144 ? 6.784 -14.214 -16.738 1.00 91.56 144 SER A CA 1
ATOM 1078 C C . SER A 1 144 ? 5.493 -14.037 -15.941 1.00 91.56 144 SER A C 1
ATOM 1080 O O . SER A 1 144 ? 4.441 -13.826 -16.542 1.00 91.56 144 SER A O 1
ATOM 1082 N N . ASP A 1 145 ? 5.565 -14.115 -14.612 1.00 95.06 145 ASP A N 1
ATOM 1083 C CA . ASP A 1 145 ? 4.393 -14.009 -13.741 1.00 95.06 145 ASP A CA 1
ATOM 1084 C C . ASP A 1 145 ? 4.000 -12.545 -13.504 1.00 95.06 145 ASP A C 1
ATOM 1086 O O . ASP A 1 145 ? 2.861 -12.247 -13.139 1.00 95.06 145 ASP A O 1
ATOM 1090 N N . PHE A 1 146 ? 4.922 -11.607 -13.749 1.00 93.81 146 PHE A N 1
ATOM 1091 C CA . PHE A 1 146 ? 4.670 -10.179 -13.618 1.00 93.81 146 PHE A CA 1
ATOM 1092 C C . PHE A 1 146 ? 4.059 -9.626 -14.899 1.00 93.81 146 PHE A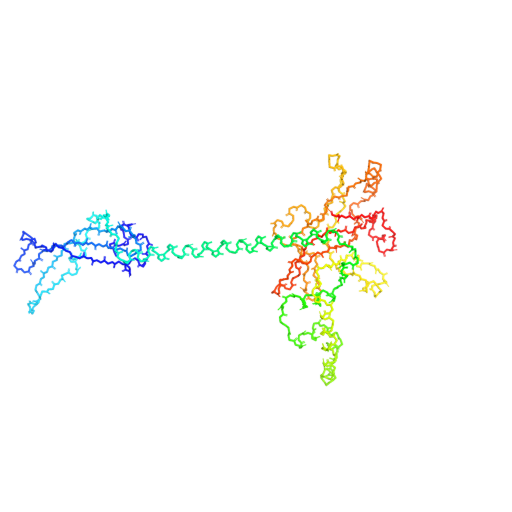 C 1
ATOM 1094 O O . PHE A 1 146 ? 4.736 -9.383 -15.905 1.00 93.81 146 PHE A O 1
ATOM 1101 N N . LYS A 1 147 ? 2.752 -9.365 -14.847 1.00 93.38 147 LYS A N 1
ATOM 1102 C CA . LYS A 1 147 ? 2.024 -8.867 -16.007 1.00 93.38 147 LYS A CA 1
ATOM 1103 C C . LYS A 1 147 ? 2.461 -7.431 -16.332 1.00 93.38 147 LYS A C 1
ATOM 1105 O O . LYS A 1 147 ? 2.384 -6.560 -15.464 1.00 93.38 147 LYS A O 1
ATOM 1110 N N . PRO A 1 148 ? 2.903 -7.146 -17.564 1.00 89.94 148 PRO A N 1
ATOM 1111 C CA . PRO A 1 148 ? 3.210 -5.784 -17.979 1.00 89.94 148 PRO A CA 1
ATOM 1112 C C . PRO A 1 148 ? 1.968 -4.897 -17.946 1.00 89.94 148 PRO A C 1
ATOM 1114 O O . PRO A 1 148 ? 0.926 -5.287 -18.473 1.00 89.94 148 PRO A O 1
ATOM 1117 N N . VAL A 1 149 ? 2.088 -3.703 -17.360 1.00 89.19 149 VAL A N 1
ATOM 1118 C CA . VAL A 1 149 ? 0.995 -2.725 -17.286 1.00 89.19 149 VAL A CA 1
ATOM 1119 C C . VAL A 1 149 ? 1.439 -1.394 -17.875 1.00 89.19 149 VAL A C 1
ATOM 1121 O O . VAL A 1 149 ? 2.354 -0.747 -17.371 1.00 89.19 149 VAL A O 1
ATOM 1124 N N . ASN A 1 150 ? 0.756 -0.962 -18.932 1.00 84.75 150 ASN A N 1
ATOM 1125 C CA . ASN A 1 150 ? 0.832 0.404 -19.440 1.00 84.75 150 ASN A CA 1
ATOM 1126 C C . ASN A 1 150 ? -0.284 1.291 -18.851 1.00 84.75 150 ASN A C 1
ATOM 1128 O O . ASN A 1 150 ? -1.151 0.847 -18.096 1.00 84.75 150 ASN A O 1
ATOM 1132 N N . GLN A 1 151 ? -0.287 2.565 -19.236 1.00 80.75 151 GLN A N 1
ATOM 1133 C CA . GLN A 1 151 ? -1.247 3.559 -18.757 1.00 80.75 151 GLN A CA 1
ATOM 1134 C C . GLN A 1 151 ? -2.729 3.176 -18.937 1.00 80.75 151 GLN A C 1
ATOM 1136 O O . GLN A 1 151 ? -3.523 3.413 -18.032 1.00 80.75 151 GLN A O 1
ATOM 1141 N N . GLN A 1 152 ? -3.109 2.607 -20.085 1.00 80.88 152 GLN A N 1
ATOM 1142 C CA . GLN A 1 152 ? -4.500 2.228 -20.383 1.00 80.88 152 GLN A CA 1
ATOM 1143 C C . GLN A 1 152 ? -4.898 0.965 -19.609 1.00 80.88 152 GLN A C 1
ATOM 1145 O O . GLN A 1 152 ? -5.995 0.859 -19.063 1.00 80.88 152 GLN A O 1
ATOM 1150 N N . GLN A 1 153 ? -3.966 0.018 -19.512 1.00 89.50 153 GLN A N 1
ATOM 1151 C CA . GLN A 1 153 ? -4.146 -1.235 -18.787 1.00 89.50 153 GLN A CA 1
ATOM 1152 C C . GLN A 1 153 ? -4.283 -1.027 -17.278 1.00 89.50 153 GLN A C 1
ATOM 1154 O O . GLN A 1 153 ? -4.944 -1.822 -16.617 1.00 89.50 153 GLN A O 1
ATOM 1159 N N . LEU A 1 154 ? -3.722 0.054 -16.729 1.00 90.81 154 LEU A N 1
ATOM 1160 C CA . LEU A 1 154 ? -3.868 0.379 -15.313 1.00 90.81 154 LEU A CA 1
ATOM 1161 C C . LEU A 1 154 ? -5.332 0.664 -14.927 1.00 90.81 154 LEU A C 1
ATOM 1163 O O . LEU A 1 154 ? -5.766 0.253 -13.851 1.00 90.81 154 LEU A O 1
ATOM 1167 N N . MET A 1 155 ? -6.112 1.307 -15.805 1.00 91.88 155 MET A N 1
ATOM 1168 C CA . MET A 1 155 ? -7.548 1.508 -15.577 1.00 91.88 155 MET A CA 1
ATOM 1169 C C . MET A 1 155 ? -8.318 0.187 -15.624 1.00 91.88 155 MET A C 1
ATOM 1171 O O . MET A 1 155 ? -9.148 -0.063 -14.751 1.00 91.88 155 MET A O 1
ATOM 1175 N N . LEU A 1 156 ? -8.007 -0.687 -16.587 1.00 94.25 156 LEU A N 1
ATOM 1176 C CA . LEU A 1 156 ? -8.601 -2.026 -16.658 1.00 94.25 156 LEU A CA 1
ATOM 1177 C C . LEU A 1 156 ? -8.306 -2.836 -15.389 1.00 94.25 156 LEU A C 1
ATOM 1179 O O . LEU A 1 156 ? -9.225 -3.381 -14.782 1.00 94.25 156 LEU A O 1
ATOM 1183 N N . LEU A 1 157 ? -7.043 -2.856 -14.955 1.00 95.44 157 LEU A N 1
ATOM 1184 C CA . LEU A 1 157 ? -6.609 -3.509 -13.722 1.00 95.44 157 LEU A CA 1
ATOM 1185 C C . LEU A 1 157 ? -7.385 -2.985 -12.506 1.00 95.44 157 LEU A C 1
ATOM 1187 O O . LEU A 1 157 ? -7.888 -3.779 -11.709 1.00 95.44 157 LEU A O 1
ATOM 1191 N N . PHE A 1 158 ? -7.502 -1.661 -12.373 1.00 95.75 158 PHE A N 1
ATOM 1192 C CA . PHE A 1 158 ? -8.203 -1.032 -11.258 1.00 95.75 158 PHE A CA 1
ATOM 1193 C C . PHE A 1 158 ? -9.701 -1.358 -11.257 1.00 95.75 158 PHE A C 1
ATOM 1195 O O . PHE A 1 158 ? -10.234 -1.786 -10.233 1.00 95.75 158 PHE A O 1
ATOM 1202 N N . LEU A 1 159 ? -10.395 -1.205 -12.387 1.00 95.31 159 LEU A N 1
ATOM 1203 C CA . LEU A 1 159 ? -11.833 -1.479 -12.473 1.00 95.31 159 LEU A CA 1
ATOM 1204 C C . LEU A 1 159 ? -12.157 -2.966 -12.280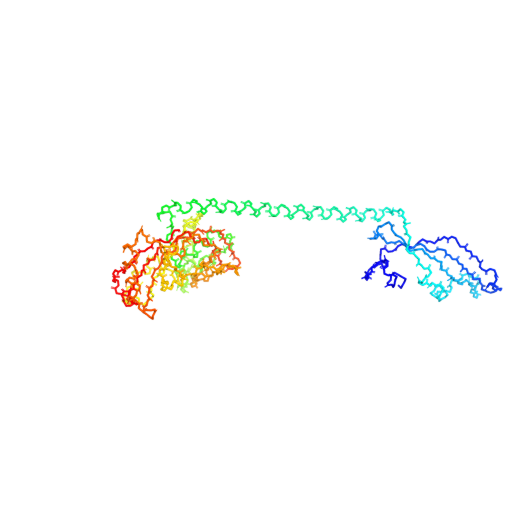 1.00 95.31 159 LEU A C 1
ATOM 1206 O O . LEU A 1 159 ? -13.159 -3.291 -11.651 1.00 95.31 159 LEU A O 1
ATOM 1210 N N . ALA A 1 160 ? -11.294 -3.869 -12.754 1.00 95.56 160 ALA A N 1
ATOM 1211 C CA . ALA A 1 160 ? -11.502 -5.308 -12.620 1.00 95.56 160 ALA A CA 1
ATOM 1212 C C . ALA A 1 160 ? -11.386 -5.822 -11.172 1.00 95.56 160 ALA A C 1
ATOM 1214 O O . ALA A 1 160 ? -11.961 -6.863 -10.857 1.00 95.56 160 ALA A O 1
ATOM 1215 N N . ASN A 1 161 ? -10.650 -5.122 -10.296 1.00 96.19 161 ASN A N 1
ATOM 1216 C CA . ASN A 1 161 ? -10.257 -5.657 -8.985 1.00 96.19 161 ASN A CA 1
ATOM 1217 C C . ASN A 1 161 ? -10.593 -4.759 -7.780 1.00 96.19 161 ASN A C 1
ATOM 1219 O O . ASN A 1 161 ? -10.630 -5.254 -6.657 1.00 96.19 161 ASN A O 1
ATOM 1223 N N . SER A 1 162 ? -10.852 -3.461 -7.970 1.00 93.69 162 SER A N 1
ATOM 1224 C CA . SER A 1 162 ? -11.071 -2.519 -6.853 1.00 93.69 162 SER A CA 1
ATOM 1225 C C . SER A 1 162 ? -12.420 -2.665 -6.145 1.00 93.69 162 SER A C 1
ATOM 1227 O O . SER A 1 162 ? -12.633 -2.047 -5.104 1.00 93.69 162 SER A O 1
ATOM 1229 N N . GLY A 1 163 ? -13.357 -3.426 -6.717 1.00 90.12 163 GLY A N 1
ATOM 1230 C CA . GLY A 1 163 ? -14.734 -3.517 -6.224 1.00 90.12 163 GLY A CA 1
ATOM 1231 C C . GLY A 1 163 ? -15.578 -2.260 -6.480 1.00 90.12 163 GLY A C 1
ATOM 1232 O O . GLY A 1 163 ? -16.750 -2.236 -6.098 1.00 90.12 163 GLY A O 1
ATOM 1233 N N . ARG A 1 164 ? -15.023 -1.232 -7.146 1.00 91.38 164 ARG A N 1
ATOM 1234 C CA . ARG A 1 164 ? -15.771 -0.044 -7.573 1.00 91.38 164 ARG A CA 1
ATOM 1235 C C . ARG A 1 164 ? -16.862 -0.453 -8.558 1.00 91.38 164 ARG A C 1
ATOM 1237 O O . ARG A 1 164 ? -16.579 -0.986 -9.627 1.00 91.38 164 ARG A O 1
ATOM 1244 N N . GLN A 1 165 ? -18.105 -0.152 -8.206 1.00 88.94 165 GLN A N 1
ATOM 1245 C CA . GLN A 1 165 ? -19.232 -0.312 -9.116 1.00 88.94 165 GLN A CA 1
ATOM 1246 C C . GLN A 1 165 ? -19.203 0.820 -10.143 1.00 88.94 165 GLN A C 1
ATOM 1248 O O . GLN A 1 165 ? -19.156 1.991 -9.770 1.00 88.94 165 GLN A O 1
ATOM 1253 N N . VAL A 1 166 ? -19.209 0.459 -11.424 1.00 90.81 166 VAL A N 1
ATOM 1254 C CA . VAL A 1 166 ? -19.237 1.398 -12.551 1.00 90.81 166 VAL A CA 1
ATOM 1255 C C . VAL A 1 166 ? -20.383 1.042 -13.482 1.00 90.81 166 VAL A C 1
ATOM 1257 O O . VAL A 1 166 ? -20.616 -0.133 -13.780 1.00 90.81 166 VAL A O 1
ATOM 1260 N N . SER A 1 167 ? -21.109 2.063 -13.930 1.00 94.44 167 SER A N 1
ATOM 1261 C CA . SER A 1 167 ? -22.188 1.880 -14.904 1.00 94.44 167 SER A CA 1
ATOM 1262 C C . SER A 1 167 ? -21.632 1.523 -16.286 1.00 94.44 167 SER A C 1
ATOM 1264 O O . SER A 1 167 ? -20.465 1.777 -16.583 1.00 94.44 167 SER A O 1
ATOM 1266 N N . ASP A 1 168 ? -22.461 0.959 -17.163 1.00 94.69 168 ASP A N 1
ATOM 1267 C CA . ASP A 1 168 ? -22.032 0.634 -18.528 1.00 94.69 168 ASP A CA 1
ATOM 1268 C C . ASP A 1 168 ? -21.641 1.885 -19.336 1.00 94.69 168 ASP A C 1
ATOM 1270 O O . ASP A 1 168 ? -20.653 1.861 -20.070 1.00 94.69 168 ASP A O 1
ATOM 1274 N N . ASP A 1 169 ? -22.335 3.008 -19.144 1.00 92.38 169 ASP A N 1
ATOM 1275 C CA . ASP A 1 169 ? -21.969 4.279 -19.785 1.00 92.38 169 ASP A CA 1
ATOM 1276 C C . ASP A 1 169 ? -20.628 4.813 -19.265 1.00 92.38 169 ASP A C 1
ATOM 1278 O O . ASP A 1 169 ? -19.812 5.327 -20.031 1.00 92.38 169 ASP A O 1
ATOM 1282 N N . GLU A 1 170 ? -20.352 4.631 -17.973 1.00 92.75 170 GLU A N 1
ATOM 1283 C CA . GLU A 1 170 ? -19.060 4.980 -17.383 1.00 92.75 170 GLU A CA 1
ATOM 1284 C C . GLU A 1 170 ? -17.935 4.083 -17.914 1.00 92.75 170 GLU A C 1
ATOM 1286 O O . GLU A 1 170 ? -16.869 4.585 -18.265 1.00 92.75 170 GLU A O 1
ATOM 1291 N N . LYS A 1 171 ? -18.169 2.772 -18.063 1.00 93.38 171 LYS A N 1
ATOM 1292 C CA . LYS A 1 171 ? -17.202 1.859 -18.696 1.00 93.38 171 LYS A CA 1
ATOM 1293 C C . LYS A 1 171 ? -16.864 2.307 -20.114 1.00 93.38 171 LYS A C 1
ATOM 1295 O O . LYS A 1 171 ? -15.688 2.376 -20.460 1.00 93.38 171 LYS A O 1
ATOM 1300 N N . LEU A 1 172 ? -17.872 2.635 -20.922 1.00 93.69 172 LEU A N 1
ATOM 1301 C CA . LEU A 1 172 ? -17.671 3.133 -22.285 1.00 93.69 172 LEU A CA 1
ATOM 1302 C C . LEU A 1 172 ? -16.875 4.437 -22.287 1.00 93.69 172 LEU A C 1
ATOM 1304 O O . LEU A 1 172 ? -15.897 4.554 -23.026 1.00 93.69 172 LEU A O 1
ATOM 1308 N N . SER A 1 173 ? -17.238 5.372 -21.407 1.00 91.62 173 SER A N 1
ATOM 1309 C CA . SER A 1 173 ? -16.543 6.650 -21.272 1.00 91.62 173 SER A CA 1
ATOM 1310 C C . SER A 1 173 ? -15.080 6.488 -20.848 1.00 91.62 173 SER A C 1
ATOM 1312 O O . SER A 1 173 ? -14.220 7.225 -21.328 1.00 91.62 173 SER A O 1
ATOM 1314 N N . LEU A 1 174 ? -14.763 5.515 -19.995 1.00 90.94 174 LEU A N 1
ATOM 1315 C CA . LEU A 1 174 ? -13.400 5.293 -19.514 1.00 90.94 174 LEU A CA 1
ATOM 1316 C C . LEU A 1 174 ? -12.557 4.419 -20.455 1.00 90.94 174 LEU A C 1
ATOM 1318 O O . LEU A 1 174 ? -11.343 4.600 -20.515 1.00 90.94 174 LEU A O 1
ATOM 1322 N N . LEU A 1 175 ? -13.158 3.469 -21.176 1.00 91.75 175 LEU A N 1
ATOM 1323 C CA . LEU A 1 175 ? -12.422 2.375 -21.827 1.00 91.75 175 LEU A CA 1
ATOM 1324 C C . LEU A 1 175 ? -12.639 2.262 -23.346 1.00 91.75 175 LEU A C 1
ATOM 1326 O O . LEU A 1 175 ? -11.935 1.490 -24.001 1.00 91.75 175 LEU A O 1
ATOM 1330 N N . SER A 1 176 ? -13.566 3.021 -23.941 1.00 92.94 176 SER A N 1
ATOM 1331 C CA . SER A 1 176 ? -13.769 3.034 -25.396 1.00 92.94 176 SER A CA 1
ATOM 1332 C C . SER A 1 176 ? -13.448 4.395 -26.015 1.00 92.94 176 SER A C 1
ATOM 1334 O O . SER A 1 176 ? -14.262 5.317 -26.053 1.00 92.94 176 SER A O 1
ATOM 1336 N N . ALA A 1 177 ? -12.243 4.517 -26.578 1.00 90.38 177 ALA A N 1
ATOM 1337 C CA . ALA A 1 177 ? -11.863 5.689 -27.367 1.00 90.38 177 ALA A CA 1
ATOM 1338 C C . ALA A 1 177 ? -12.732 5.846 -28.632 1.00 90.38 177 ALA A C 1
ATOM 1340 O O . ALA A 1 177 ? -13.068 6.967 -29.014 1.00 90.38 177 ALA A O 1
ATOM 1341 N N . ALA A 1 178 ? -13.125 4.732 -29.259 1.00 92.38 178 ALA A N 1
ATOM 1342 C CA . ALA A 1 178 ? -14.014 4.728 -30.420 1.00 92.38 178 ALA A CA 1
ATOM 1343 C C . ALA A 1 178 ? -15.391 5.301 -30.060 1.00 92.38 178 ALA A C 1
ATOM 1345 O O . ALA A 1 178 ? -15.846 6.248 -30.698 1.00 92.38 178 ALA A O 1
ATOM 1346 N N . TRP A 1 179 ? -15.995 4.814 -28.972 1.00 93.75 179 TRP A N 1
ATOM 1347 C CA . TRP A 1 179 ? -17.279 5.324 -28.506 1.00 93.75 179 TRP A CA 1
ATOM 1348 C C . TRP A 1 179 ? -17.186 6.798 -28.108 1.00 93.75 179 TRP A C 1
ATOM 1350 O O . TRP A 1 179 ? -18.040 7.586 -28.488 1.00 93.75 179 TRP A O 1
ATOM 1360 N N . ASN A 1 180 ? -16.124 7.215 -27.415 1.00 92.12 180 ASN A N 1
ATOM 1361 C CA . ASN A 1 180 ? -15.945 8.618 -27.033 1.00 92.12 180 ASN A CA 1
ATOM 1362 C C . ASN A 1 180 ? -15.763 9.566 -28.229 1.00 92.12 180 ASN A C 1
ATOM 1364 O O . ASN A 1 180 ? -16.218 10.710 -28.171 1.00 92.12 180 ASN A O 1
ATOM 1368 N N . SER A 1 181 ? -15.092 9.111 -29.290 1.00 94.19 181 SER A N 1
ATOM 1369 C CA . SER A 1 181 ? -14.761 9.945 -30.455 1.00 94.19 181 SER A CA 1
ATOM 1370 C C . SER A 1 181 ? -15.889 10.067 -31.484 1.00 94.19 181 SER A C 1
ATOM 1372 O O . SER A 1 181 ? -15.911 11.052 -32.226 1.00 94.19 181 SER A O 1
ATOM 1374 N N . GLU A 1 182 ? -16.841 9.130 -31.513 1.00 96.00 182 GLU A N 1
ATOM 1375 C CA . GLU A 1 182 ? -18.007 9.205 -32.399 1.00 96.00 182 GLU A CA 1
ATOM 1376 C C . GLU A 1 182 ? -18.920 10.387 -32.014 1.00 96.00 182 GLU A C 1
ATOM 1378 O O . GLU A 1 182 ? -19.209 10.638 -30.842 1.00 96.00 182 GLU A O 1
ATOM 1383 N N . LYS A 1 183 ? -19.367 11.161 -33.003 1.00 94.12 183 LYS A N 1
ATOM 1384 C CA . LYS A 1 183 ? -20.216 12.347 -32.798 1.00 94.12 183 LYS A CA 1
ATOM 1385 C C . LYS A 1 183 ? -21.679 12.066 -33.110 1.00 94.12 183 LYS A C 1
ATOM 1387 O O . LYS A 1 183 ? -22.544 12.736 -32.553 1.00 94.12 183 LYS A O 1
ATOM 1392 N N . ASP A 1 184 ? -21.944 11.102 -33.985 1.00 95.56 184 ASP A N 1
ATOM 1393 C CA . ASP A 1 184 ? -23.292 10.697 -34.356 1.00 95.56 184 ASP A CA 1
ATOM 1394 C C . ASP A 1 184 ? -23.935 9.885 -33.212 1.00 95.56 184 ASP A C 1
ATOM 1396 O O . ASP A 1 184 ? -23.439 8.808 -32.860 1.00 95.56 184 ASP A O 1
ATOM 1400 N N . PRO A 1 185 ? -25.033 10.378 -32.607 1.00 93.19 185 PRO A N 1
ATOM 1401 C CA . PRO A 1 185 ? -25.676 9.706 -31.483 1.00 93.19 185 PRO A CA 1
ATOM 1402 C C . PRO A 1 185 ? -26.267 8.340 -31.855 1.00 93.19 185 PRO A C 1
ATOM 1404 O O . PRO A 1 185 ? -26.303 7.455 -31.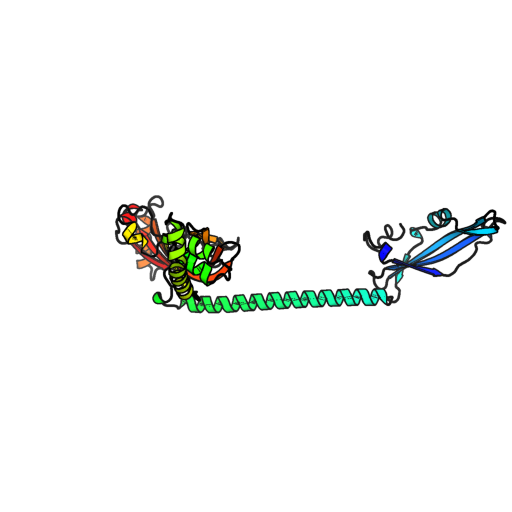000 1.00 93.19 185 PRO A O 1
ATOM 1407 N N . PHE A 1 186 ? -26.689 8.135 -33.107 1.00 96.06 186 PHE A N 1
ATOM 1408 C CA . PHE A 1 186 ? -27.232 6.849 -33.546 1.00 96.06 186 PHE A CA 1
ATOM 1409 C C . PHE A 1 186 ? -26.115 5.818 -33.684 1.00 96.06 186 PHE A C 1
ATOM 1411 O O . PHE A 1 186 ? -26.202 4.746 -33.092 1.00 96.06 186 PHE A O 1
ATOM 1418 N N . LYS A 1 187 ? -24.994 6.185 -34.317 1.00 95.00 187 LYS A N 1
ATOM 1419 C CA . LYS A 1 187 ? -23.818 5.301 -34.412 1.00 95.00 187 LYS A CA 1
ATOM 1420 C C . LYS A 1 187 ? -23.215 4.970 -33.048 1.00 95.00 187 LYS A C 1
ATOM 1422 O O . LYS A 1 187 ? -22.819 3.829 -32.813 1.00 95.00 187 LYS A O 1
ATOM 1427 N N . LYS A 1 188 ? -23.189 5.940 -32.126 1.00 94.00 188 LYS A N 1
ATOM 1428 C CA . LYS A 1 188 ? -22.799 5.716 -30.723 1.00 94.00 188 LYS A CA 1
ATOM 1429 C C . LYS A 1 188 ? -23.664 4.662 -30.044 1.00 94.00 188 LYS A C 1
ATOM 1431 O O . LYS A 1 188 ? -23.147 3.841 -29.285 1.00 94.00 188 LYS A O 1
ATOM 1436 N N . ASN A 1 189 ? -24.971 4.708 -30.282 1.00 94.06 189 ASN A N 1
ATOM 1437 C CA . ASN A 1 189 ? -25.902 3.743 -29.721 1.00 94.06 189 ASN A CA 1
ATOM 1438 C C . ASN A 1 189 ? -25.742 2.361 -30.374 1.00 94.06 189 ASN A C 1
ATOM 1440 O O . ASN A 1 189 ? -25.692 1.360 -29.663 1.00 94.06 189 ASN A O 1
ATOM 1444 N N . ASP A 1 190 ? -25.562 2.311 -31.695 1.00 96.06 190 ASP A N 1
ATOM 1445 C CA . ASP A 1 190 ? -25.385 1.065 -32.449 1.00 96.06 190 ASP A CA 1
ATOM 1446 C C . ASP A 1 190 ? -24.115 0.308 -32.029 1.00 96.06 190 ASP A C 1
ATOM 1448 O O . ASP A 1 190 ? -24.125 -0.916 -31.896 1.00 96.06 190 ASP A O 1
ATOM 1452 N N . MET A 1 191 ? -23.018 1.022 -31.749 1.00 95.56 191 MET A N 1
ATOM 1453 C CA . MET A 1 191 ? -21.756 0.398 -31.331 1.00 95.56 191 MET A CA 1
ATOM 1454 C C . MET A 1 191 ? -21.689 0.057 -29.832 1.00 95.56 191 MET A C 1
ATOM 1456 O O . MET A 1 191 ? -20.772 -0.647 -29.404 1.00 95.56 191 MET A O 1
ATOM 1460 N N . LYS A 1 192 ? -22.656 0.523 -29.026 1.00 95.56 192 LYS A N 1
ATOM 1461 C CA . LYS A 1 192 ? -22.654 0.410 -27.558 1.00 95.56 192 LYS A CA 1
ATOM 1462 C C . LYS A 1 192 ? -22.483 -1.033 -27.080 1.00 95.56 192 LYS A C 1
ATOM 1464 O O . LYS A 1 192 ? -21.610 -1.315 -26.263 1.00 95.56 192 LYS A O 1
ATOM 1469 N N . ALA A 1 193 ? -23.305 -1.948 -27.595 1.00 96.12 193 ALA A N 1
ATOM 1470 C CA . ALA A 1 193 ? -23.313 -3.344 -27.160 1.00 96.12 193 ALA A CA 1
ATOM 1471 C C . ALA A 1 193 ? -22.002 -4.070 -27.507 1.00 96.12 193 ALA A C 1
ATOM 1473 O O . ALA A 1 193 ? -21.465 -4.807 -26.680 1.00 96.12 193 ALA A O 1
ATOM 1474 N N . ALA A 1 194 ? -21.464 -3.826 -28.706 1.00 96.50 194 ALA A N 1
ATOM 1475 C CA . ALA A 1 194 ? -20.211 -4.425 -29.153 1.00 96.50 194 ALA A CA 1
ATOM 1476 C C . ALA A 1 194 ? -19.014 -3.920 -28.330 1.00 96.50 194 ALA A C 1
ATOM 1478 O O . ALA A 1 194 ? -18.198 -4.720 -27.870 1.00 96.50 194 ALA A O 1
ATOM 1479 N N . GLU A 1 195 ? -18.939 -2.609 -28.076 1.00 96.94 195 GLU A N 1
ATOM 1480 C CA . GLU A 1 195 ? -17.878 -2.029 -27.248 1.00 96.94 195 GLU A CA 1
ATOM 1481 C C . GLU A 1 195 ? -17.966 -2.490 -25.790 1.00 96.94 195 GLU A C 1
ATOM 1483 O O . GLU A 1 195 ? -16.939 -2.810 -25.194 1.00 96.94 195 GLU A O 1
ATOM 1488 N N . LEU A 1 196 ? -19.170 -2.603 -25.219 1.00 96.88 196 LEU A N 1
ATOM 1489 C CA . LEU A 1 196 ? -19.352 -3.152 -23.872 1.00 96.88 196 LEU A CA 1
ATOM 1490 C C . LEU A 1 196 ? -18.911 -4.612 -23.777 1.00 96.88 196 LEU A C 1
ATOM 1492 O O . LEU A 1 196 ? -18.258 -4.983 -22.803 1.00 96.88 196 LEU A O 1
ATOM 1496 N N . ALA A 1 197 ? -19.234 -5.438 -24.775 1.00 97.06 197 ALA A N 1
ATOM 1497 C CA . ALA A 1 197 ? -18.788 -6.828 -24.812 1.00 97.06 197 ALA A CA 1
ATOM 1498 C C . ALA A 1 197 ? -17.253 -6.919 -24.837 1.00 97.06 197 ALA A C 1
ATOM 1500 O O . ALA A 1 197 ? -16.673 -7.647 -24.030 1.00 97.06 197 ALA A O 1
ATOM 1501 N N . ARG A 1 198 ? -16.595 -6.113 -25.686 1.00 96.69 198 ARG A N 1
ATOM 1502 C CA . ARG A 1 198 ? -15.128 -6.008 -25.738 1.00 96.69 198 ARG A CA 1
ATOM 1503 C C . ARG A 1 198 ? -14.546 -5.566 -24.392 1.00 96.69 198 ARG A C 1
ATOM 1505 O O . ARG A 1 198 ? -13.620 -6.196 -23.890 1.00 96.69 198 ARG A O 1
ATOM 1512 N N . ILE A 1 199 ? -15.102 -4.514 -23.788 1.00 95.75 199 ILE A N 1
ATOM 1513 C CA . ILE A 1 199 ? -14.647 -3.983 -22.497 1.00 95.75 199 ILE A CA 1
ATOM 1514 C C . ILE A 1 199 ? -14.777 -5.030 -21.388 1.00 95.75 199 ILE A C 1
ATOM 1516 O O . ILE A 1 199 ? -13.839 -5.225 -20.622 1.00 95.75 199 ILE A O 1
ATOM 1520 N N . ASN A 1 200 ? -15.923 -5.706 -21.284 1.00 95.69 200 ASN A N 1
ATOM 1521 C CA . ASN A 1 200 ? -16.132 -6.712 -20.243 1.00 95.69 200 ASN A CA 1
ATOM 1522 C C . ASN A 1 200 ? -15.159 -7.891 -20.413 1.00 95.69 200 ASN A C 1
ATOM 1524 O O . ASN A 1 200 ? -14.594 -8.349 -19.424 1.00 95.69 200 ASN A O 1
ATOM 1528 N N . GLN A 1 201 ? -14.885 -8.314 -21.652 1.00 96.56 201 GLN A N 1
ATOM 1529 C CA . GLN A 1 201 ? -13.870 -9.331 -21.934 1.00 96.56 201 GLN A CA 1
ATOM 1530 C C . GLN A 1 201 ? -12.461 -8.878 -21.514 1.00 96.56 201 GLN A C 1
ATOM 1532 O O . GLN A 1 201 ? -11.699 -9.659 -20.941 1.00 96.56 201 GLN A O 1
ATOM 1537 N N . GLU A 1 202 ? -12.103 -7.617 -21.769 1.00 94.69 202 GLU A N 1
ATOM 1538 C CA . GLU A 1 202 ? -10.831 -7.057 -21.311 1.00 94.69 202 GLU A CA 1
ATOM 1539 C C . GLU A 1 202 ? -10.757 -7.017 -19.784 1.00 94.69 202 GLU A C 1
ATOM 1541 O O . GLU A 1 202 ? -9.767 -7.477 -19.221 1.00 94.69 202 GLU A O 1
ATOM 1546 N N . LEU A 1 203 ? -11.802 -6.538 -19.102 1.00 95.25 203 LEU A N 1
ATOM 1547 C CA . LEU A 1 203 ? -11.870 -6.518 -17.637 1.00 95.25 203 LEU A CA 1
ATOM 1548 C C . LEU A 1 203 ? -11.721 -7.925 -17.043 1.00 95.25 203 LEU A C 1
ATOM 1550 O O . LEU A 1 203 ? -10.980 -8.101 -16.077 1.00 95.25 203 LEU A O 1
ATOM 1554 N N . ASP A 1 204 ? -12.354 -8.934 -17.644 1.00 95.38 204 ASP A N 1
ATOM 1555 C CA . ASP A 1 204 ? -12.230 -10.329 -17.216 1.00 95.38 204 ASP A CA 1
ATOM 1556 C C . ASP A 1 204 ? -10.784 -10.837 -17.299 1.00 95.38 204 ASP A C 1
ATOM 1558 O O . ASP A 1 204 ? -10.315 -11.501 -16.375 1.00 95.38 204 ASP A O 1
ATOM 1562 N N . ALA A 1 205 ? -10.031 -10.447 -18.332 1.00 94.75 205 ALA A N 1
ATOM 1563 C CA . ALA A 1 205 ? -8.617 -10.806 -18.483 1.00 94.75 205 ALA A CA 1
ATOM 1564 C C . ALA A 1 205 ? -7.682 -10.142 -17.448 1.00 94.75 205 ALA A C 1
ATOM 1566 O O . ALA A 1 205 ? -6.492 -10.478 -17.373 1.00 94.75 205 ALA A O 1
ATOM 1567 N N . TRP A 1 206 ? -8.181 -9.174 -16.674 1.00 95.25 206 TRP A N 1
ATOM 1568 C CA . TRP A 1 206 ? -7.447 -8.489 -15.607 1.00 95.25 206 TRP A CA 1
ATOM 1569 C C . TRP A 1 206 ? -7.897 -8.880 -14.197 1.00 95.25 206 TRP A C 1
ATOM 1571 O O . TRP A 1 206 ? -7.233 -8.496 -13.229 1.00 95.25 206 TRP A O 1
ATOM 1581 N N . LYS A 1 207 ? -8.967 -9.669 -14.055 1.00 95.12 207 LYS A N 1
ATOM 1582 C CA . LYS A 1 207 ? -9.415 -10.175 -12.752 1.00 95.12 207 LYS A CA 1
ATOM 1583 C C . LYS A 1 207 ? -8.346 -11.058 -12.113 1.00 95.12 207 LYS A C 1
ATOM 1585 O O . LYS A 1 207 ? -7.773 -11.932 -12.756 1.00 95.12 207 LYS A O 1
ATOM 1590 N N . GLY A 1 208 ? -8.085 -10.831 -10.829 1.00 94.06 208 GLY A N 1
ATOM 1591 C CA . GLY A 1 208 ? -7.158 -11.638 -10.034 1.00 94.06 208 GLY A CA 1
ATOM 1592 C C . GLY A 1 208 ? -5.674 -11.398 -10.324 1.00 94.06 208 GLY A C 1
ATOM 1593 O O . GLY A 1 208 ? -4.834 -12.037 -9.694 1.00 94.06 208 GLY A O 1
ATOM 1594 N N . VAL A 1 209 ? -5.322 -10.475 -11.226 1.00 95.88 209 VAL A N 1
ATOM 1595 C CA . VAL A 1 209 ? -3.922 -10.089 -11.446 1.00 95.88 209 VAL A CA 1
ATOM 1596 C C . VAL A 1 209 ? -3.381 -9.438 -10.172 1.00 95.88 209 VAL A C 1
ATOM 1598 O O . VAL A 1 209 ? -3.896 -8.411 -9.729 1.00 95.88 209 VAL A O 1
ATOM 1601 N N . LYS A 1 210 ? -2.336 -10.042 -9.594 1.00 96.25 210 LYS A N 1
ATOM 1602 C CA . LYS A 1 210 ? -1.651 -9.554 -8.384 1.00 96.25 210 LYS A CA 1
ATOM 1603 C C . LYS A 1 210 ? -0.215 -9.102 -8.621 1.00 96.25 210 LYS A C 1
ATOM 1605 O O . LYS A 1 210 ? 0.261 -8.236 -7.900 1.00 96.25 210 LYS A O 1
ATOM 1610 N N . LEU A 1 211 ? 0.473 -9.676 -9.603 1.00 97.50 211 LEU A N 1
ATOM 1611 C CA . LEU A 1 211 ? 1.853 -9.333 -9.930 1.00 97.50 211 LEU A CA 1
ATOM 1612 C C . LEU A 1 211 ? 1.870 -8.494 -11.199 1.00 97.50 211 LEU A C 1
ATOM 1614 O O . LEU A 1 211 ? 1.392 -8.930 -12.249 1.00 97.50 211 LEU A O 1
ATOM 1618 N N . ILE A 1 212 ? 2.406 -7.283 -11.095 1.00 95.38 212 ILE A N 1
ATOM 1619 C CA . ILE A 1 212 ? 2.516 -6.360 -12.220 1.00 95.38 212 ILE A CA 1
ATOM 1620 C C . ILE A 1 212 ? 3.939 -5.847 -12.344 1.00 95.38 212 ILE A C 1
ATOM 1622 O O . ILE A 1 212 ? 4.661 -5.734 -11.356 1.00 95.38 212 ILE A O 1
ATOM 1626 N N . GLN A 1 213 ? 4.326 -5.491 -13.558 1.00 91.81 213 GLN A N 1
ATOM 1627 C CA . GLN A 1 213 ? 5.541 -4.727 -13.790 1.00 91.81 213 GLN A CA 1
ATOM 1628 C C . GLN A 1 213 ? 5.219 -3.428 -14.513 1.00 91.81 213 GLN A C 1
ATOM 1630 O O . GLN A 1 213 ? 4.390 -3.384 -15.429 1.00 91.81 213 GLN A O 1
ATOM 1635 N N . VAL A 1 214 ? 5.885 -2.370 -14.070 1.00 88.94 214 VAL A N 1
ATOM 1636 C CA . VAL A 1 214 ? 5.763 -1.026 -14.623 1.00 88.94 214 VAL A CA 1
ATOM 1637 C C . VAL A 1 214 ? 7.160 -0.476 -14.845 1.00 88.94 214 VAL A C 1
ATOM 1639 O O . VAL A 1 214 ? 8.004 -0.535 -13.952 1.00 88.94 214 VAL A O 1
ATOM 1642 N N . SER A 1 215 ? 7.421 0.051 -16.035 1.00 81.38 215 SER A N 1
ATOM 1643 C CA . SER A 1 215 ? 8.726 0.621 -16.359 1.00 81.38 215 SER A CA 1
ATOM 1644 C C . SER A 1 215 ? 8.607 2.101 -16.624 1.00 81.38 215 SER A C 1
ATOM 1646 O O . SER A 1 215 ? 7.593 2.562 -17.154 1.00 81.38 215 SER A O 1
ATOM 1648 N N . ARG A 1 216 ? 9.669 2.829 -16.287 1.00 72.38 216 ARG A N 1
ATOM 1649 C CA . ARG A 1 216 ? 9.903 4.184 -16.768 1.00 72.38 216 ARG A CA 1
ATOM 1650 C C . ARG A 1 216 ? 10.810 4.136 -17.974 1.00 72.38 216 ARG A C 1
ATOM 1652 O O . ARG A 1 216 ? 11.942 3.682 -17.862 1.00 72.38 216 ARG A O 1
ATOM 1659 N N . MET A 1 217 ? 10.326 4.695 -19.074 1.00 61.84 217 MET A N 1
ATOM 1660 C CA . MET A 1 217 ? 11.169 5.058 -20.206 1.00 61.84 217 MET A CA 1
ATOM 1661 C C . MET A 1 217 ? 11.201 6.575 -20.342 1.00 61.84 217 MET A C 1
ATOM 1663 O O . MET A 1 217 ? 10.184 7.255 -20.165 1.00 61.84 217 MET A O 1
ATOM 1667 N N . ASN A 1 218 ? 12.382 7.116 -20.622 1.00 56.03 218 ASN A N 1
ATOM 1668 C CA . ASN A 1 218 ? 12.592 8.552 -20.713 1.00 56.03 218 ASN A CA 1
ATOM 1669 C C . ASN A 1 218 ? 11.791 9.157 -21.895 1.00 56.03 218 ASN A C 1
ATOM 1671 O O . ASN A 1 218 ? 12.022 8.795 -23.050 1.00 56.03 218 ASN A O 1
ATOM 1675 N N . PRO A 1 219 ? 10.854 10.099 -21.663 1.00 48.34 219 PRO A N 1
ATOM 1676 C CA . PRO A 1 219 ? 9.893 10.543 -22.681 1.00 48.34 219 PRO A CA 1
ATOM 1677 C C . PRO A 1 219 ? 10.492 11.327 -23.861 1.00 48.34 219 PRO A C 1
ATOM 1679 O O . PRO A 1 219 ? 9.792 11.539 -24.852 1.00 48.34 219 PRO A O 1
ATOM 1682 N N . ARG A 1 220 ? 11.766 11.755 -23.799 1.00 47.72 220 ARG A N 1
ATOM 1683 C CA . ARG A 1 220 ? 12.433 12.478 -24.907 1.00 47.72 220 ARG A CA 1
ATOM 1684 C C . ARG A 1 220 ? 13.072 11.570 -25.972 1.00 47.72 220 ARG A C 1
ATOM 1686 O O . ARG A 1 220 ? 13.930 12.035 -26.719 1.00 47.72 220 ARG A O 1
ATOM 1693 N N . MET A 1 221 ? 12.648 10.306 -26.081 1.00 50.91 221 MET A N 1
ATOM 1694 C CA . MET A 1 221 ? 12.953 9.463 -27.246 1.00 50.91 221 MET A CA 1
ATOM 1695 C C . MET A 1 221 ? 12.281 10.041 -28.508 1.00 50.91 221 MET A C 1
ATOM 1697 O O . MET A 1 221 ? 11.144 9.714 -28.859 1.00 50.91 221 MET A O 1
ATOM 1701 N N . ASN A 1 222 ? 12.986 10.966 -29.162 1.00 39.56 222 ASN A N 1
ATOM 1702 C CA . ASN A 1 222 ? 12.578 11.672 -30.374 1.00 39.56 222 ASN A CA 1
ATOM 1703 C C . ASN A 1 222 ? 12.416 10.703 -31.559 1.00 39.56 222 ASN A C 1
ATOM 1705 O O . ASN A 1 222 ? 13.397 10.250 -32.141 1.00 39.56 222 ASN A O 1
ATOM 1709 N N . GLY A 1 223 ? 11.165 10.443 -31.954 1.00 45.91 223 GLY A N 1
ATOM 1710 C CA . GLY A 1 223 ? 10.816 9.848 -33.253 1.00 45.91 223 GLY A CA 1
ATOM 1711 C C . GLY A 1 223 ? 10.240 8.429 -33.223 1.00 45.91 223 GLY A C 1
ATOM 1712 O O . GLY A 1 223 ? 9.712 7.980 -34.237 1.00 45.91 223 GLY A O 1
ATOM 1713 N N . ARG A 1 224 ? 10.268 7.730 -32.078 1.00 47.72 224 ARG A N 1
ATOM 1714 C CA . ARG A 1 224 ? 9.695 6.372 -31.928 1.00 47.72 224 ARG A CA 1
ATOM 1715 C C . ARG A 1 224 ? 8.545 6.271 -30.925 1.00 47.72 224 ARG A C 1
ATOM 1717 O O . ARG A 1 224 ? 8.103 5.159 -30.646 1.00 47.72 224 ARG A O 1
ATOM 1724 N N . GLN A 1 225 ? 8.007 7.393 -30.432 1.00 49.94 225 GLN A N 1
ATOM 1725 C CA . GLN A 1 225 ? 6.912 7.411 -29.445 1.00 49.94 225 GLN A CA 1
ATOM 1726 C C . GLN A 1 225 ? 5.772 6.437 -29.786 1.00 49.94 225 GLN A C 1
ATOM 1728 O O . GLN A 1 225 ? 5.315 5.725 -28.906 1.00 49.94 225 GLN A O 1
ATOM 1733 N N . ASN A 1 226 ? 5.383 6.306 -31.058 1.00 48.66 226 ASN A N 1
ATOM 1734 C CA . ASN A 1 226 ? 4.290 5.410 -31.463 1.00 48.66 226 ASN A CA 1
ATOM 1735 C C . ASN A 1 226 ? 4.644 3.907 -31.447 1.00 48.66 226 ASN A C 1
ATOM 1737 O O . ASN A 1 226 ? 3.749 3.072 -31.329 1.00 48.66 226 ASN A O 1
ATOM 1741 N N . VAL A 1 227 ? 5.927 3.546 -31.570 1.00 50.53 227 VAL A N 1
ATOM 1742 C CA . VAL A 1 227 ? 6.406 2.150 -31.503 1.00 50.53 227 VAL A CA 1
ATOM 1743 C C . VAL A 1 227 ? 6.694 1.758 -30.052 1.00 50.53 227 VAL A C 1
ATOM 1745 O O . VAL A 1 227 ? 6.357 0.653 -29.635 1.00 50.53 227 VAL A O 1
ATOM 1748 N N . VAL A 1 228 ? 7.243 2.687 -29.265 1.00 48.69 228 VAL A N 1
ATOM 1749 C CA . VAL A 1 228 ? 7.588 2.468 -27.854 1.00 48.69 228 VAL A CA 1
ATOM 1750 C C . VAL A 1 228 ? 6.354 2.606 -26.947 1.00 48.69 228 VAL A C 1
ATOM 1752 O O . VAL A 1 228 ? 6.255 1.887 -25.967 1.00 48.69 228 VAL A O 1
ATOM 1755 N N . ALA A 1 229 ? 5.329 3.399 -27.293 1.00 48.50 229 ALA A N 1
ATOM 1756 C CA . ALA A 1 229 ? 4.070 3.470 -26.527 1.00 48.50 229 ALA A CA 1
ATOM 1757 C C . ALA A 1 229 ? 3.309 2.131 -26.433 1.00 48.50 229 ALA A C 1
ATOM 1759 O O . ALA A 1 229 ? 2.440 1.978 -25.578 1.00 48.50 229 ALA A O 1
ATOM 1760 N N . LYS A 1 230 ? 3.634 1.156 -27.297 1.00 48.66 230 LYS A N 1
ATOM 1761 C CA . LYS A 1 230 ? 3.138 -0.228 -27.208 1.00 48.66 230 LYS A CA 1
ATOM 1762 C C . LYS A 1 230 ? 3.937 -1.100 -26.225 1.00 48.66 230 LYS A C 1
ATOM 1764 O O . LYS A 1 230 ? 3.504 -2.206 -25.918 1.00 48.66 230 LYS A O 1
ATOM 1769 N N . GLN A 1 231 ? 5.092 -0.627 -25.759 1.00 56.59 231 GLN A N 1
ATOM 1770 C CA . GLN A 1 231 ? 5.913 -1.247 -24.717 1.00 56.59 231 GLN A CA 1
ATOM 1771 C C . GLN A 1 231 ? 5.411 -0.819 -23.325 1.00 56.59 231 GLN A C 1
ATOM 1773 O O . GLN A 1 231 ? 4.525 0.028 -23.204 1.00 56.59 231 GLN A O 1
ATOM 1778 N N . ILE A 1 232 ? 5.947 -1.437 -22.270 1.00 65.62 232 ILE A N 1
ATOM 1779 C CA . ILE A 1 232 ? 5.582 -1.210 -20.861 1.00 65.62 232 ILE A CA 1
ATOM 1780 C C . ILE A 1 232 ? 6.012 0.203 -20.438 1.00 65.62 232 ILE A C 1
ATOM 1782 O O . ILE A 1 232 ? 7.004 0.376 -19.745 1.00 65.62 232 ILE A O 1
ATOM 1786 N N . ILE A 1 233 ? 5.307 1.243 -20.884 1.00 61.44 233 ILE A N 1
ATOM 1787 C CA . ILE A 1 233 ? 5.612 2.617 -20.488 1.00 61.44 233 ILE A CA 1
ATOM 1788 C C . ILE A 1 233 ? 4.576 3.092 -19.489 1.00 61.44 233 ILE A C 1
ATOM 1790 O O . ILE A 1 233 ? 3.404 3.318 -19.798 1.00 61.44 233 ILE A O 1
ATOM 1794 N N . THR A 1 234 ? 5.073 3.338 -18.293 1.00 60.47 234 THR A N 1
ATOM 1795 C CA . THR A 1 234 ? 4.451 4.210 -17.311 1.00 60.47 234 THR A CA 1
ATOM 1796 C C . THR A 1 234 ? 5.457 5.319 -17.018 1.00 60.47 234 THR A C 1
ATOM 1798 O O . THR A 1 234 ? 6.664 5.117 -17.068 1.00 60.47 234 THR A O 1
ATOM 1801 N N . SER A 1 235 ? 5.031 6.530 -16.688 1.00 65.19 235 SER A N 1
ATOM 1802 C CA . SER A 1 235 ? 5.968 7.528 -16.145 1.00 65.19 235 SER A CA 1
ATOM 1803 C C . SER A 1 235 ? 6.316 7.231 -14.677 1.00 65.19 235 SER A C 1
ATOM 1805 O O . SER A 1 235 ? 6.556 8.167 -13.918 1.00 65.19 235 SER A O 1
ATOM 1807 N N . ALA A 1 236 ? 6.294 5.954 -14.261 1.00 67.31 236 ALA A N 1
ATOM 1808 C CA . ALA A 1 236 ? 6.471 5.534 -12.879 1.00 67.31 236 ALA A CA 1
ATOM 1809 C C . ALA A 1 236 ? 7.873 5.885 -12.396 1.00 67.31 236 ALA A C 1
ATOM 1811 O O . ALA A 1 236 ? 8.861 5.265 -12.776 1.00 67.31 236 ALA A O 1
ATOM 1812 N N . TYR A 1 237 ? 7.989 6.928 -11.585 1.00 69.31 237 TYR A N 1
ATOM 1813 C CA . TYR A 1 237 ? 9.283 7.470 -11.223 1.00 69.31 237 TYR A CA 1
ATOM 1814 C C . TYR A 1 237 ? 9.711 6.971 -9.852 1.00 69.31 237 TYR A C 1
ATOM 1816 O O . TYR A 1 237 ? 9.294 7.488 -8.818 1.00 69.31 237 TYR A O 1
ATOM 1824 N N . LEU A 1 238 ? 10.629 6.004 -9.854 1.00 80.81 238 LEU A N 1
ATOM 1825 C CA . LEU A 1 238 ? 11.302 5.553 -8.639 1.00 80.81 238 LEU A CA 1
ATOM 1826 C C . LEU A 1 238 ? 12.377 6.534 -8.142 1.00 80.81 238 LEU A C 1
ATOM 1828 O O . LEU A 1 238 ? 13.129 6.191 -7.244 1.00 80.81 238 LEU A O 1
ATOM 1832 N N . GLY A 1 239 ? 12.511 7.743 -8.698 1.00 80.94 239 GLY A N 1
ATOM 1833 C CA . GLY A 1 239 ? 13.385 8.758 -8.096 1.00 80.94 239 GLY A CA 1
ATOM 1834 C C . GLY A 1 239 ? 14.868 8.383 -8.004 1.00 80.94 239 GLY A C 1
ATOM 1835 O O . GLY A 1 239 ? 15.557 8.920 -7.139 1.00 80.94 239 GLY A O 1
ATOM 1836 N N . ILE A 1 240 ? 15.346 7.452 -8.841 1.00 86.44 240 ILE A N 1
ATOM 1837 C CA . ILE A 1 240 ? 16.690 6.873 -8.725 1.00 86.44 240 ILE A CA 1
ATOM 1838 C C . ILE A 1 240 ? 17.740 7.963 -8.941 1.00 86.44 240 ILE A C 1
ATOM 1840 O O . ILE A 1 240 ? 17.797 8.590 -10.000 1.00 86.44 240 ILE A O 1
ATOM 1844 N N . ARG A 1 241 ? 18.581 8.179 -7.929 1.00 86.88 241 ARG A N 1
ATOM 1845 C CA . ARG A 1 241 ? 19.749 9.061 -8.006 1.00 86.88 241 ARG A CA 1
ATOM 1846 C C . ARG A 1 241 ? 21.002 8.260 -8.325 1.00 86.88 241 ARG A C 1
ATOM 1848 O O . ARG A 1 241 ? 21.035 7.042 -8.144 1.00 86.88 241 ARG A O 1
ATOM 1855 N N . LYS A 1 242 ? 22.052 8.972 -8.742 1.00 88.56 242 LYS A N 1
ATOM 1856 C CA . LYS A 1 242 ? 23.396 8.404 -8.839 1.00 88.56 242 LYS A CA 1
ATOM 1857 C C . LYS A 1 242 ? 23.736 7.700 -7.510 1.00 88.56 242 LYS A C 1
ATOM 1859 O O . LYS A 1 242 ? 23.573 8.337 -6.464 1.00 88.56 242 LYS A O 1
ATOM 1864 N N . PRO A 1 243 ? 24.172 6.428 -7.539 1.00 90.81 243 PRO A N 1
ATOM 1865 C CA . PRO A 1 243 ? 24.606 5.725 -6.336 1.00 90.81 243 PRO A CA 1
ATOM 1866 C C . PRO A 1 243 ? 25.712 6.483 -5.597 1.00 90.81 243 PRO A C 1
ATOM 1868 O O . PRO A 1 243 ? 26.517 7.181 -6.220 1.00 90.81 243 PRO A O 1
ATOM 1871 N N . GLY A 1 244 ? 25.714 6.371 -4.268 1.00 88.12 244 GLY A N 1
ATOM 1872 C CA . GLY A 1 244 ? 26.748 6.965 -3.420 1.00 88.12 244 GLY A CA 1
ATOM 1873 C C . GLY A 1 244 ? 28.080 6.220 -3.513 1.00 88.12 244 GLY A C 1
ATOM 1874 O O . GLY A 1 244 ? 28.211 5.244 -4.252 1.00 88.12 244 GLY A O 1
ATOM 1875 N N . ASP A 1 245 ? 29.062 6.676 -2.738 1.00 92.19 245 ASP A N 1
ATOM 1876 C CA . ASP A 1 245 ? 30.378 6.038 -2.667 1.00 92.19 245 ASP A CA 1
ATOM 1877 C C . ASP A 1 245 ? 30.299 4.618 -2.087 1.00 92.19 245 ASP A C 1
ATOM 1879 O O . ASP A 1 245 ? 29.352 4.261 -1.382 1.00 92.19 245 ASP A O 1
ATOM 1883 N N . TYR A 1 246 ? 31.310 3.797 -2.385 1.00 95.56 246 TYR A N 1
ATOM 1884 C CA . TYR A 1 246 ? 31.385 2.429 -1.877 1.00 95.56 246 TYR A CA 1
ATOM 1885 C C . TYR A 1 246 ? 31.506 2.417 -0.347 1.00 95.56 246 TYR A C 1
ATOM 1887 O O . TYR A 1 246 ? 32.460 2.951 0.220 1.00 95.56 246 TYR A O 1
ATOM 1895 N N . ASP A 1 247 ? 30.559 1.765 0.321 1.00 95.44 247 ASP A N 1
ATOM 1896 C CA . ASP A 1 247 ? 30.607 1.519 1.757 1.00 95.44 247 ASP A CA 1
ATOM 1897 C C . ASP A 1 247 ? 31.457 0.266 2.012 1.00 95.44 247 ASP A C 1
ATOM 1899 O O . ASP A 1 247 ? 31.024 -0.857 1.749 1.00 95.44 247 ASP A O 1
ATOM 1903 N N . PHE A 1 248 ? 32.674 0.449 2.531 1.00 95.25 248 PHE A N 1
ATOM 1904 C CA . PHE A 1 248 ? 33.598 -0.652 2.831 1.00 95.25 248 PHE A CA 1
ATOM 1905 C C . PHE A 1 248 ? 33.104 -1.576 3.951 1.00 95.25 248 PHE A C 1
ATOM 1907 O O . PHE A 1 248 ? 33.487 -2.746 3.988 1.00 95.25 248 PHE A O 1
ATOM 1914 N N . THR A 1 249 ? 32.252 -1.082 4.852 1.00 95.75 249 THR A N 1
ATOM 1915 C CA . THR A 1 249 ? 31.678 -1.881 5.939 1.00 95.75 249 THR A CA 1
ATOM 1916 C C . THR A 1 249 ? 30.552 -2.764 5.416 1.00 95.75 249 THR A C 1
ATOM 1918 O O . THR A 1 249 ? 30.524 -3.959 5.706 1.00 95.75 249 THR A O 1
ATOM 1921 N N . LYS A 1 250 ? 29.644 -2.202 4.611 1.00 94.69 250 LYS A N 1
ATOM 1922 C CA . LYS A 1 250 ? 28.513 -2.940 4.019 1.00 94.69 250 LYS A CA 1
ATOM 1923 C C . LYS A 1 250 ? 28.868 -3.673 2.726 1.00 94.69 250 LYS A C 1
ATOM 1925 O O . LYS A 1 250 ? 28.069 -4.475 2.253 1.00 94.69 250 LYS A O 1
ATOM 1930 N N . LYS A 1 251 ? 30.048 -3.398 2.164 1.00 96.44 251 LYS A N 1
ATOM 1931 C CA . LYS A 1 251 ? 30.539 -3.913 0.879 1.00 96.44 251 LYS A CA 1
ATOM 1932 C C . LYS A 1 251 ? 29.543 -3.682 -0.261 1.00 96.44 251 LYS A C 1
ATOM 1934 O O . LYS A 1 251 ? 29.192 -4.595 -1.004 1.00 96.44 251 LYS A O 1
ATOM 1939 N N . SER A 1 252 ? 29.034 -2.455 -0.365 1.00 96.06 252 SER A N 1
ATOM 1940 C CA . SER A 1 252 ? 27.969 -2.111 -1.314 1.00 96.06 252 SER A CA 1
ATOM 1941 C C . SER A 1 252 ? 27.971 -0.627 -1.673 1.00 96.06 252 SER A C 1
ATOM 1943 O O . SER A 1 252 ? 28.484 0.190 -0.910 1.00 96.06 252 SER A O 1
ATOM 1945 N N . PHE A 1 253 ? 27.350 -0.267 -2.794 1.00 95.38 253 PHE A N 1
ATOM 1946 C CA . PHE A 1 253 ? 27.044 1.124 -3.135 1.00 95.38 253 PHE A CA 1
ATOM 1947 C C . PHE A 1 253 ? 25.608 1.452 -2.711 1.00 95.38 253 PHE A C 1
ATOM 1949 O O . PHE A 1 253 ? 24.679 0.818 -3.221 1.00 95.38 253 PHE A O 1
ATOM 1956 N N . PRO A 1 254 ? 25.380 2.429 -1.819 1.00 93.94 254 PRO A N 1
ATOM 1957 C CA . PRO A 1 254 ? 24.033 2.814 -1.424 1.00 93.94 254 PRO A CA 1
ATOM 1958 C C . PRO A 1 254 ? 23.294 3.476 -2.594 1.00 93.94 254 PRO A C 1
ATOM 1960 O O . PRO A 1 254 ? 23.836 4.347 -3.282 1.00 93.94 254 PRO A O 1
ATOM 1963 N N . ILE A 1 255 ? 22.031 3.100 -2.798 1.00 90.81 255 ILE A N 1
ATOM 1964 C CA . ILE A 1 255 ? 21.145 3.710 -3.793 1.00 90.81 255 ILE A CA 1
ATOM 1965 C C . ILE A 1 255 ? 20.088 4.542 -3.081 1.00 90.81 255 ILE A C 1
ATOM 1967 O O . ILE A 1 255 ? 19.446 4.100 -2.132 1.00 90.81 255 ILE A O 1
ATOM 1971 N N . THR A 1 256 ? 19.860 5.751 -3.590 1.00 88.44 256 THR A N 1
ATOM 1972 C CA . THR A 1 256 ? 18.694 6.552 -3.210 1.00 88.44 256 THR A CA 1
ATOM 1973 C C . THR A 1 256 ? 17.622 6.419 -4.283 1.00 88.44 256 THR A C 1
ATOM 1975 O O . THR A 1 256 ? 17.831 6.849 -5.417 1.00 88.44 256 THR A O 1
ATOM 1978 N N . MET A 1 257 ? 16.479 5.842 -3.912 1.00 88.00 257 MET A N 1
ATOM 1979 C CA . MET A 1 257 ? 15.273 5.747 -4.735 1.00 88.00 257 MET A CA 1
ATOM 1980 C C . MET A 1 257 ? 14.010 5.840 -3.869 1.00 88.00 257 MET A C 1
ATOM 1982 O O . MET A 1 257 ? 14.071 5.715 -2.645 1.00 88.00 257 MET A O 1
ATOM 1986 N N . SER A 1 258 ? 12.866 6.068 -4.505 1.00 87.00 258 SER A N 1
ATOM 1987 C CA . SER A 1 258 ? 11.537 5.998 -3.901 1.00 87.00 258 SER A CA 1
ATOM 1988 C C . SER A 1 258 ? 11.352 4.667 -3.173 1.00 87.00 258 SER A C 1
ATOM 1990 O O . SER A 1 258 ? 11.628 3.613 -3.739 1.00 87.00 258 SER A O 1
ATOM 1992 N N . GLY A 1 259 ? 10.895 4.711 -1.922 1.00 86.44 259 GLY A N 1
ATOM 1993 C CA . GLY A 1 259 ? 10.734 3.517 -1.089 1.00 86.44 259 GLY A CA 1
ATOM 1994 C C . GLY A 1 259 ? 11.982 3.088 -0.316 1.00 86.44 259 GLY A C 1
ATOM 1995 O O . GLY A 1 259 ? 11.896 2.169 0.494 1.00 86.44 259 GLY A O 1
ATOM 1996 N N . CYS A 1 260 ? 13.133 3.733 -0.521 1.00 87.81 260 CYS A N 1
ATOM 1997 C CA . CYS A 1 260 ? 14.317 3.536 0.319 1.00 87.81 260 CYS A CA 1
ATOM 1998 C C . CYS A 1 260 ? 14.330 4.485 1.520 1.00 87.81 260 CYS A C 1
ATOM 2000 O O . CYS A 1 260 ? 13.704 5.548 1.489 1.00 87.81 260 CYS A O 1
ATOM 2002 N N . ASN A 1 261 ? 15.092 4.130 2.560 1.00 80.31 261 ASN A N 1
ATOM 2003 C CA . ASN A 1 261 ? 15.172 4.867 3.829 1.00 80.31 261 ASN A CA 1
ATOM 2004 C C . ASN A 1 261 ? 13.788 5.016 4.504 1.00 80.31 261 ASN A C 1
ATOM 2006 O O . ASN A 1 261 ? 12.855 4.274 4.208 1.00 80.31 261 ASN A O 1
ATOM 2010 N N . ASP A 1 262 ? 13.625 6.011 5.377 1.00 82.75 262 ASP A N 1
ATOM 2011 C CA . ASP A 1 262 ? 12.375 6.287 6.105 1.00 82.75 262 ASP A CA 1
ATOM 2012 C C . ASP A 1 262 ? 11.250 6.877 5.223 1.00 82.75 262 ASP A C 1
ATOM 2014 O O . ASP A 1 262 ? 10.273 7.423 5.732 1.00 82.75 262 ASP A O 1
ATOM 2018 N N . THR A 1 263 ? 11.348 6.795 3.891 1.00 80.81 263 THR A N 1
ATOM 2019 C CA . THR A 1 263 ? 10.405 7.474 2.984 1.00 80.81 263 THR A CA 1
ATOM 2020 C C . THR A 1 263 ? 8.966 6.967 3.094 1.00 80.81 263 THR A C 1
ATOM 2022 O O . THR A 1 263 ? 8.039 7.751 2.907 1.00 80.81 263 THR A O 1
ATOM 2025 N N . LEU A 1 264 ? 8.765 5.697 3.459 1.00 88.12 264 LEU A N 1
ATOM 2026 C CA . LEU A 1 264 ? 7.438 5.099 3.666 1.00 88.12 264 LEU A CA 1
ATOM 2027 C C . LEU A 1 264 ? 6.917 5.244 5.107 1.00 88.12 264 LEU A C 1
ATOM 2029 O O . LEU A 1 264 ? 5.768 4.906 5.386 1.00 88.12 264 LEU A O 1
ATOM 2033 N N . LYS A 1 265 ? 7.721 5.790 6.034 1.00 85.62 265 LYS A N 1
ATOM 2034 C CA . LYS A 1 265 ? 7.318 6.014 7.436 1.00 85.62 265 LYS A CA 1
ATOM 2035 C C . LYS A 1 265 ? 6.142 6.985 7.560 1.00 85.62 265 LYS A C 1
ATOM 2037 O O . LYS A 1 265 ? 5.370 6.905 8.511 1.00 85.62 265 LYS A O 1
ATOM 2042 N N . TYR A 1 266 ? 6.011 7.899 6.602 1.00 85.12 266 TYR A N 1
ATOM 2043 C CA . TYR A 1 266 ? 4.959 8.917 6.565 1.00 85.12 266 TYR A CA 1
ATOM 2044 C C . TYR A 1 266 ? 3.716 8.479 5.777 1.00 85.12 266 TYR A C 1
ATOM 2046 O O . TYR A 1 266 ? 2.805 9.278 5.572 1.00 85.12 266 TYR A O 1
ATOM 2054 N N . GLY A 1 267 ? 3.665 7.212 5.360 1.00 87.31 267 GLY A N 1
ATOM 2055 C CA . GLY A 1 267 ? 2.559 6.627 4.616 1.00 87.31 267 GLY A CA 1
ATOM 2056 C C . GLY A 1 267 ? 2.931 6.237 3.183 1.00 87.31 267 GLY A C 1
ATOM 2057 O O . GLY A 1 267 ? 4.092 6.347 2.780 1.00 87.31 267 GLY A O 1
ATOM 2058 N N . PRO A 1 268 ? 1.940 5.757 2.409 1.00 91.06 268 PRO A N 1
ATOM 2059 C CA . PRO A 1 268 ? 2.154 5.307 1.041 1.00 91.06 268 PRO A CA 1
ATOM 2060 C C . PRO A 1 268 ? 2.683 6.414 0.128 1.00 91.06 268 PRO A C 1
ATOM 2062 O O . PRO A 1 268 ? 2.205 7.549 0.164 1.00 91.06 268 PRO A O 1
ATOM 2065 N N . MET A 1 269 ? 3.621 6.066 -0.749 1.00 90.00 269 MET A N 1
ATOM 2066 C CA . MET A 1 269 ? 4.199 6.984 -1.728 1.00 90.00 269 MET A CA 1
ATOM 2067 C C . MET A 1 269 ? 3.597 6.749 -3.112 1.00 90.00 269 MET A C 1
ATOM 2069 O O . MET A 1 269 ? 3.681 5.644 -3.639 1.00 90.00 269 MET A O 1
ATOM 2073 N N . SER A 1 270 ? 3.050 7.788 -3.746 1.00 90.06 270 SER A N 1
ATOM 2074 C CA . SER A 1 270 ? 2.675 7.704 -5.163 1.00 90.06 270 SER A CA 1
ATOM 2075 C C . SER A 1 270 ? 3.929 7.613 -6.030 1.00 90.06 270 SER A C 1
ATOM 2077 O O . SER A 1 270 ? 4.792 8.490 -5.965 1.00 90.06 270 SER A O 1
ATOM 2079 N N . ILE A 1 271 ? 4.027 6.560 -6.840 1.00 88.12 271 ILE A N 1
ATOM 2080 C CA . ILE A 1 271 ? 5.122 6.389 -7.804 1.00 88.12 271 ILE A CA 1
ATOM 2081 C C . ILE A 1 271 ? 4.680 6.644 -9.242 1.00 88.12 271 ILE A C 1
ATOM 2083 O O . ILE A 1 271 ? 5.524 6.895 -10.100 1.00 88.12 271 ILE A O 1
ATOM 2087 N N . TYR A 1 272 ? 3.375 6.609 -9.518 1.00 88.00 272 TYR A N 1
ATOM 2088 C CA . TYR A 1 272 ? 2.814 6.879 -10.837 1.00 88.00 272 TYR A CA 1
ATOM 2089 C C . TYR A 1 272 ? 1.349 7.298 -10.747 1.00 88.00 272 TYR A C 1
ATOM 2091 O O . TYR A 1 272 ? 0.594 6.723 -9.966 1.00 88.00 272 TYR A O 1
ATOM 2099 N N . SER A 1 273 ? 0.931 8.203 -11.630 1.00 87.75 273 SER A N 1
ATOM 2100 C CA . SER A 1 273 ? -0.478 8.488 -11.900 1.00 87.75 273 SER A CA 1
ATOM 2101 C C . SER A 1 273 ? -0.713 8.496 -13.410 1.00 87.75 273 SER A C 1
ATOM 2103 O O . SER A 1 273 ? 0.014 9.145 -14.164 1.00 87.75 273 SER A O 1
ATOM 2105 N N . SER A 1 274 ? -1.721 7.749 -13.856 1.00 85.62 274 SER A N 1
ATOM 2106 C CA . SER A 1 274 ? -2.166 7.737 -15.255 1.00 85.62 274 SER A CA 1
ATOM 2107 C C . SER A 1 274 ? -2.940 9.011 -15.613 1.00 85.62 274 SER A C 1
ATOM 2109 O O . SER A 1 274 ? -3.431 9.715 -14.733 1.00 85.62 274 SER A O 1
ATOM 2111 N N . THR A 1 275 ? -3.148 9.282 -16.908 1.00 80.56 275 THR A N 1
ATOM 2112 C CA . THR A 1 275 ? -4.027 10.392 -17.346 1.00 80.56 275 THR A CA 1
ATOM 2113 C C . THR A 1 275 ? -5.484 10.215 -16.929 1.00 80.56 275 THR A C 1
ATOM 2115 O O . THR A 1 275 ? -6.253 11.165 -16.990 1.00 80.56 275 THR A O 1
ATOM 2118 N N . GLN A 1 276 ? -5.880 9.001 -16.546 1.00 82.25 276 GLN A N 1
ATOM 2119 C CA . GLN A 1 276 ? -7.220 8.690 -16.053 1.00 82.25 276 GLN A CA 1
ATOM 2120 C C . GLN A 1 276 ? -7.267 8.696 -14.514 1.00 82.25 276 GLN A C 1
ATOM 2122 O O . GLN A 1 276 ? -8.173 8.120 -13.918 1.00 82.25 276 GLN A O 1
ATOM 2127 N N . ASN A 1 277 ? -6.277 9.331 -13.873 1.00 88.00 277 ASN A N 1
ATOM 2128 C CA . ASN A 1 277 ? -6.126 9.518 -12.428 1.00 88.00 277 ASN A CA 1
ATOM 2129 C C . ASN A 1 277 ? -5.988 8.239 -11.590 1.00 88.00 277 ASN A C 1
ATOM 2131 O O . ASN A 1 277 ? -5.979 8.320 -10.363 1.00 88.00 277 ASN A O 1
ATOM 2135 N N . VAL A 1 278 ? -5.798 7.070 -12.210 1.00 91.94 278 VAL A N 1
ATOM 2136 C CA . VAL A 1 278 ? -5.428 5.864 -11.458 1.00 91.94 278 VAL A CA 1
ATOM 2137 C C . VAL A 1 278 ? -3.996 6.004 -10.973 1.00 91.94 278 VAL A C 1
ATOM 2139 O O . VAL A 1 278 ? -3.092 6.223 -11.787 1.00 91.94 278 VAL A O 1
ATOM 2142 N N . THR A 1 279 ? -3.809 5.870 -9.664 1.00 93.38 279 THR A N 1
ATOM 2143 C CA . THR A 1 279 ? -2.521 6.043 -8.992 1.00 93.38 279 THR A CA 1
ATOM 2144 C C . THR A 1 279 ? -1.955 4.704 -8.535 1.00 93.38 279 THR A C 1
ATOM 2146 O O . THR A 1 279 ? -2.665 3.895 -7.947 1.00 93.38 279 THR A O 1
ATOM 2149 N N . ILE A 1 280 ? -0.663 4.480 -8.769 1.00 93.94 280 ILE A N 1
ATOM 2150 C CA . ILE A 1 280 ? 0.092 3.390 -8.147 1.00 93.94 280 ILE A CA 1
ATOM 2151 C C . ILE A 1 280 ? 0.783 3.959 -6.913 1.00 93.94 280 ILE A C 1
ATOM 2153 O O . ILE A 1 280 ? 1.653 4.828 -7.024 1.00 93.94 280 ILE A O 1
ATOM 2157 N N . ALA A 1 281 ? 0.396 3.462 -5.742 1.00 94.38 281 ALA A N 1
ATOM 2158 C CA . ALA A 1 281 ? 1.012 3.809 -4.472 1.00 94.38 281 ALA A CA 1
ATOM 2159 C C . ALA A 1 281 ? 1.875 2.652 -3.967 1.00 94.38 281 ALA A C 1
ATOM 2161 O O . ALA A 1 281 ? 1.422 1.512 -3.887 1.00 94.38 281 ALA A O 1
ATOM 2162 N N . MET A 1 282 ? 3.111 2.951 -3.589 1.00 93.81 282 MET A N 1
ATOM 2163 C CA . MET A 1 282 ? 3.991 2.034 -2.884 1.00 93.81 282 MET A CA 1
ATOM 2164 C C . MET A 1 282 ? 3.697 2.125 -1.387 1.00 93.81 282 MET A C 1
ATOM 2166 O O . MET A 1 282 ? 3.868 3.183 -0.785 1.00 93.81 282 MET A O 1
ATOM 2170 N N . VAL A 1 283 ? 3.249 1.022 -0.790 1.00 94.50 283 VAL A N 1
ATOM 2171 C CA . VAL A 1 283 ? 2.979 0.914 0.655 1.00 94.50 283 VAL A CA 1
ATOM 2172 C C . VAL A 1 283 ? 4.130 0.259 1.412 1.00 94.50 283 VAL A C 1
ATOM 2174 O O . VAL A 1 283 ? 4.308 0.504 2.600 1.00 94.50 283 VAL A O 1
ATOM 2177 N N . LYS A 1 284 ? 4.920 -0.567 0.721 1.00 94.00 284 LYS A N 1
ATOM 2178 C CA . LYS A 1 284 ? 6.068 -1.286 1.273 1.00 94.00 284 LYS A CA 1
ATOM 2179 C C . LYS A 1 284 ? 7.130 -1.460 0.190 1.00 94.00 284 LYS A C 1
ATOM 2181 O O . LYS A 1 284 ? 6.803 -1.591 -0.989 1.00 94.00 284 LYS A O 1
ATOM 2186 N N . ASN A 1 285 ? 8.392 -1.489 0.595 1.00 94.19 285 ASN A N 1
ATOM 2187 C CA . ASN A 1 285 ? 9.515 -1.854 -0.255 1.00 94.19 285 ASN A CA 1
ATOM 2188 C C . ASN A 1 285 ? 10.260 -3.024 0.392 1.00 94.19 285 ASN A C 1
ATOM 2190 O O . ASN A 1 285 ? 10.642 -2.924 1.557 1.00 94.19 285 ASN A O 1
ATOM 2194 N N . VAL A 1 286 ? 10.428 -4.123 -0.343 1.00 94.44 286 VAL A N 1
ATOM 2195 C CA . VAL A 1 286 ? 11.264 -5.260 0.075 1.00 94.44 286 VAL A CA 1
ATOM 2196 C C . VAL A 1 286 ? 12.495 -5.452 -0.810 1.00 94.44 286 VAL A C 1
ATOM 2198 O O . VAL A 1 286 ? 13.320 -6.299 -0.487 1.00 94.44 286 VAL A O 1
ATOM 2201 N N . ALA A 1 287 ? 12.644 -4.650 -1.868 1.00 92.44 287 ALA A N 1
ATOM 2202 C CA . ALA A 1 287 ? 13.829 -4.644 -2.714 1.00 92.44 287 ALA A CA 1
ATOM 2203 C C . ALA A 1 287 ? 15.015 -3.969 -2.006 1.00 92.44 287 ALA A C 1
ATOM 2205 O O . ALA A 1 287 ? 14.843 -3.005 -1.248 1.00 92.44 287 ALA A O 1
ATOM 2206 N N . THR A 1 288 ? 16.238 -4.416 -2.292 1.00 92.38 288 THR A N 1
ATOM 2207 C CA . THR A 1 288 ? 17.444 -3.785 -1.747 1.00 92.38 288 THR A CA 1
ATOM 2208 C C . THR A 1 288 ? 17.639 -2.341 -2.218 1.00 92.38 288 THR A C 1
ATOM 2210 O O . THR A 1 288 ? 17.452 -1.976 -3.377 1.00 92.38 288 THR A O 1
ATOM 2213 N N . CYS A 1 289 ? 18.120 -1.501 -1.301 1.00 92.50 289 CYS A N 1
ATOM 2214 C CA . CYS A 1 289 ? 18.509 -0.112 -1.566 1.00 92.50 289 CYS A CA 1
ATOM 2215 C C . CYS A 1 289 ? 20.025 0.039 -1.756 1.00 92.50 289 CYS A C 1
ATOM 2217 O O . CYS A 1 289 ? 20.617 1.042 -1.353 1.00 92.50 289 CYS A O 1
ATOM 2219 N N . ALA A 1 290 ? 20.677 -0.982 -2.315 1.00 94.06 290 ALA A N 1
ATOM 2220 C CA . ALA A 1 290 ? 22.119 -1.003 -2.516 1.00 94.06 290 ALA A CA 1
ATOM 2221 C C . ALA A 1 290 ? 22.517 -1.915 -3.684 1.00 94.06 290 ALA A C 1
ATOM 2223 O O . ALA A 1 290 ? 21.892 -2.947 -3.922 1.00 94.06 290 ALA A O 1
ATOM 2224 N N . LEU A 1 291 ? 23.592 -1.546 -4.382 1.00 94.69 291 LEU A N 1
ATOM 2225 C CA . LEU A 1 291 ? 24.289 -2.420 -5.326 1.00 94.69 291 LEU A CA 1
ATOM 2226 C C . LEU A 1 291 ? 25.335 -3.199 -4.533 1.00 94.69 291 LEU A C 1
ATOM 2228 O O . LEU A 1 291 ? 26.243 -2.581 -3.979 1.00 94.69 291 LEU A O 1
ATOM 2232 N N . THR A 1 292 ? 25.230 -4.523 -4.481 1.00 95.12 292 THR A N 1
ATOM 2233 C CA . THR A 1 292 ? 26.196 -5.383 -3.777 1.00 95.12 292 THR A CA 1
ATOM 2234 C C . THR A 1 292 ? 27.078 -6.102 -4.796 1.00 95.12 292 THR A C 1
ATOM 2236 O O . THR A 1 292 ? 26.635 -7.103 -5.360 1.00 95.12 292 THR A O 1
ATOM 2239 N N . PRO A 1 293 ? 28.301 -5.611 -5.069 1.00 95.12 293 PRO A N 1
ATOM 2240 C CA . PRO A 1 293 ? 29.221 -6.266 -5.991 1.00 95.12 293 PRO A CA 1
ATOM 2241 C C . PRO A 1 293 ? 29.546 -7.684 -5.526 1.00 95.12 293 PRO A C 1
ATOM 2243 O O . PRO A 1 293 ? 29.550 -7.972 -4.328 1.00 95.12 293 PRO A O 1
ATOM 2246 N N . LYS A 1 294 ? 29.857 -8.567 -6.473 1.00 94.50 294 LYS A N 1
ATOM 2247 C CA . LYS A 1 294 ? 30.232 -9.957 -6.158 1.00 94.50 294 LYS A CA 1
ATOM 2248 C C . LYS A 1 294 ? 31.576 -10.067 -5.422 1.00 94.50 294 LYS A C 1
ATOM 2250 O O . LYS A 1 294 ? 31.763 -10.977 -4.621 1.00 94.50 294 LYS A O 1
ATOM 2255 N N . ASP A 1 295 ? 32.502 -9.157 -5.711 1.00 96.19 295 ASP A N 1
ATOM 2256 C CA . ASP A 1 295 ? 33.878 -9.139 -5.222 1.00 96.19 295 ASP A CA 1
ATOM 2257 C C . ASP A 1 295 ? 34.460 -7.713 -5.300 1.00 96.19 295 ASP A C 1
ATOM 2259 O O . ASP A 1 295 ? 33.805 -6.767 -5.751 1.00 96.19 295 ASP A O 1
ATOM 2263 N N . GLU A 1 296 ? 35.689 -7.540 -4.809 1.00 95.19 296 GLU A N 1
ATOM 2264 C CA . GLU A 1 296 ? 36.360 -6.237 -4.780 1.00 95.19 296 GLU A CA 1
ATOM 2265 C C . GLU A 1 296 ? 36.717 -5.718 -6.182 1.00 95.19 296 GLU A C 1
ATOM 2267 O O . GLU A 1 296 ? 36.652 -4.512 -6.423 1.00 95.19 296 GLU A O 1
ATOM 2272 N N . ASP A 1 297 ? 37.044 -6.604 -7.124 1.00 96.62 297 ASP A N 1
ATOM 2273 C CA . ASP A 1 297 ? 37.355 -6.215 -8.502 1.00 96.62 297 ASP A CA 1
ATOM 2274 C C . ASP A 1 297 ? 36.118 -5.641 -9.201 1.00 96.62 297 ASP A C 1
ATOM 2276 O O . ASP A 1 297 ? 36.187 -4.605 -9.872 1.00 96.62 297 ASP A O 1
ATOM 2280 N N . ASP A 1 298 ? 34.953 -6.254 -8.984 1.00 95.88 298 ASP A N 1
ATOM 2281 C CA . ASP A 1 298 ? 33.677 -5.738 -9.461 1.00 95.88 298 ASP A CA 1
ATOM 2282 C C . ASP A 1 298 ? 33.309 -4.418 -8.771 1.00 95.88 298 ASP A C 1
ATOM 2284 O O . ASP A 1 298 ? 32.851 -3.482 -9.430 1.00 95.88 298 ASP A O 1
ATOM 2288 N N . ALA A 1 299 ? 33.595 -4.283 -7.471 1.00 96.69 299 ALA A N 1
ATOM 2289 C CA . ALA A 1 299 ? 33.421 -3.019 -6.761 1.00 96.69 299 ALA A CA 1
ATOM 2290 C C . ALA A 1 299 ? 34.287 -1.900 -7.369 1.00 96.69 299 ALA A C 1
ATOM 2292 O O . ALA A 1 299 ? 33.787 -0.805 -7.632 1.00 96.69 299 ALA A O 1
ATOM 2293 N N . ARG A 1 300 ? 35.563 -2.168 -7.672 1.00 96.38 300 ARG A N 1
ATOM 2294 C CA . ARG A 1 300 ? 36.467 -1.209 -8.333 1.00 96.38 300 ARG A CA 1
ATOM 2295 C C . ARG A 1 300 ? 35.960 -0.824 -9.723 1.00 96.38 300 ARG A C 1
ATOM 2297 O O . ARG A 1 300 ? 35.932 0.363 -10.052 1.00 96.38 300 ARG A O 1
ATOM 2304 N N . ARG A 1 301 ? 35.494 -1.799 -10.513 1.00 95.06 301 ARG A N 1
ATOM 2305 C CA . ARG A 1 301 ? 34.885 -1.569 -11.834 1.00 95.06 301 ARG A CA 1
ATOM 2306 C C . ARG A 1 301 ? 33.670 -0.644 -11.741 1.00 95.06 301 ARG A C 1
ATOM 2308 O O . ARG A 1 301 ? 33.604 0.355 -12.454 1.00 95.06 301 ARG A O 1
ATOM 2315 N N . ILE A 1 302 ? 32.726 -0.956 -10.854 1.00 94.06 302 ILE A N 1
ATOM 2316 C CA . ILE A 1 302 ? 31.494 -0.180 -10.658 1.00 94.06 302 ILE A CA 1
ATOM 2317 C C . ILE A 1 302 ? 31.810 1.231 -10.138 1.00 94.06 302 ILE A C 1
ATOM 2319 O O . ILE A 1 302 ? 31.261 2.213 -10.639 1.00 94.06 302 ILE A O 1
ATOM 2323 N N . SER A 1 303 ? 32.745 1.358 -9.192 1.00 94.12 303 SER A N 1
ATOM 2324 C CA . SER A 1 303 ? 33.212 2.655 -8.686 1.00 94.12 303 SER A CA 1
ATOM 2325 C C . SER A 1 303 ? 33.806 3.523 -9.799 1.00 94.12 303 SER A C 1
ATOM 2327 O O . SER A 1 303 ? 33.498 4.715 -9.877 1.00 94.12 303 SER A O 1
ATOM 2329 N N . GLY A 1 304 ? 34.590 2.931 -10.708 1.00 91.25 304 GLY A N 1
ATOM 2330 C CA . GLY A 1 304 ? 35.116 3.620 -11.887 1.00 91.25 304 GLY A CA 1
ATOM 2331 C C . GLY A 1 304 ? 34.007 4.153 -12.800 1.00 91.25 304 GLY A C 1
ATOM 2332 O O . GLY A 1 304 ? 34.049 5.318 -13.200 1.00 91.25 304 GLY A O 1
ATOM 2333 N N . LEU A 1 305 ? 32.972 3.342 -13.060 1.00 90.12 305 LEU A N 1
ATOM 2334 C CA . LEU A 1 305 ? 31.808 3.758 -13.851 1.00 90.12 305 LEU A CA 1
ATOM 2335 C C . LEU A 1 305 ? 31.093 4.951 -13.210 1.00 90.12 305 LEU A C 1
ATOM 2337 O O . LEU A 1 305 ? 30.850 5.954 -13.882 1.00 90.12 305 LEU A O 1
ATOM 2341 N N . PHE A 1 306 ? 30.771 4.876 -11.915 1.00 89.06 306 PHE A N 1
ATOM 2342 C CA . PHE A 1 306 ? 30.066 5.966 -11.238 1.00 89.06 306 PHE A CA 1
ATOM 2343 C C . PHE A 1 306 ? 30.928 7.213 -11.075 1.00 89.06 306 PHE A C 1
ATOM 2345 O O . PHE A 1 306 ? 30.403 8.313 -11.219 1.00 89.06 306 PHE A O 1
ATOM 2352 N N . THR A 1 307 ? 32.235 7.093 -10.851 1.00 86.81 307 THR A N 1
ATOM 2353 C CA . THR A 1 307 ? 33.145 8.251 -10.799 1.00 86.81 307 THR A CA 1
ATOM 2354 C C . THR A 1 307 ? 33.169 9.008 -12.128 1.00 86.81 307 THR A C 1
ATOM 2356 O O . THR A 1 307 ? 33.142 10.236 -12.128 1.00 86.81 307 THR A O 1
ATOM 2359 N N . ALA A 1 308 ? 33.125 8.296 -13.258 1.00 82.75 308 ALA A N 1
ATOM 2360 C CA . ALA A 1 308 ? 33.095 8.911 -14.584 1.00 82.75 308 ALA A CA 1
ATOM 2361 C C . ALA A 1 308 ? 31.774 9.645 -14.901 1.00 82.75 308 ALA A C 1
ATOM 2363 O O . ALA A 1 308 ? 31.733 10.465 -15.815 1.00 82.75 308 ALA A O 1
ATOM 2364 N N . MET A 1 309 ? 30.689 9.377 -14.166 1.00 83.50 309 MET A N 1
ATOM 2365 C CA . MET A 1 309 ? 29.374 9.986 -14.391 1.00 83.50 309 MET A CA 1
ATOM 2366 C C . MET A 1 309 ? 29.164 11.217 -13.504 1.00 83.50 309 MET A C 1
ATOM 2368 O O . MET A 1 309 ? 29.054 11.102 -12.281 1.00 83.50 309 MET A O 1
ATOM 2372 N N . SER A 1 310 ? 29.023 12.407 -14.091 1.00 80.06 310 SER A N 1
ATOM 2373 C CA . SER A 1 310 ? 28.601 13.584 -13.317 1.00 80.06 310 SER A CA 1
ATOM 2374 C C . SER A 1 310 ? 27.132 13.445 -12.875 1.00 80.06 310 SER A C 1
ATOM 2376 O O . SER A 1 310 ? 26.289 13.047 -13.686 1.00 80.06 310 SER A O 1
ATOM 2378 N N . PRO A 1 311 ? 26.773 13.819 -11.627 1.00 77.69 311 PRO A N 1
ATOM 2379 C CA . PRO A 1 311 ? 25.381 13.817 -11.171 1.00 77.69 311 PRO A CA 1
ATOM 2380 C C . PRO A 1 311 ? 24.429 14.617 -12.072 1.00 77.69 311 PRO A C 1
ATOM 2382 O O . PRO A 1 311 ? 23.255 14.280 -12.162 1.00 77.69 311 PRO A O 1
ATOM 2385 N N . ALA A 1 312 ? 24.929 15.658 -12.751 1.00 75.81 312 ALA A N 1
ATOM 2386 C CA . ALA A 1 312 ? 24.124 16.532 -13.608 1.00 75.81 312 ALA A CA 1
ATOM 2387 C C . ALA A 1 312 ? 23.651 15.858 -14.908 1.00 75.81 312 ALA A C 1
ATOM 2389 O O . ALA A 1 312 ? 22.666 16.290 -15.503 1.00 75.81 312 ALA A O 1
ATOM 2390 N N . VAL A 1 313 ? 24.354 14.817 -15.360 1.00 74.12 313 VAL A N 1
ATOM 2391 C CA . VAL A 1 313 ? 24.035 14.103 -16.606 1.00 74.12 313 VAL A CA 1
ATOM 2392 C C . VAL A 1 313 ? 23.516 12.691 -16.364 1.00 74.12 313 VAL A C 1
ATOM 2394 O O . VAL A 1 313 ? 22.983 12.105 -17.297 1.00 74.12 313 VAL A O 1
ATOM 2397 N N . PHE A 1 314 ? 23.613 12.182 -15.132 1.00 81.75 314 PHE A N 1
ATOM 2398 C CA . PHE A 1 314 ? 23.162 10.849 -14.743 1.00 81.75 314 PHE A CA 1
ATOM 2399 C C . PHE A 1 314 ? 21.707 10.576 -15.137 1.00 81.75 314 PHE A C 1
ATOM 2401 O O . PHE A 1 314 ? 20.800 11.367 -14.857 1.00 81.75 314 PHE A O 1
ATOM 2408 N N . THR A 1 315 ? 21.491 9.391 -15.700 1.00 81.69 315 THR A N 1
ATOM 2409 C CA . THR A 1 315 ? 20.164 8.884 -16.039 1.00 81.69 315 THR A CA 1
ATOM 2410 C C . THR A 1 315 ? 20.083 7.418 -15.672 1.00 81.69 315 THR A C 1
ATOM 2412 O O . THR A 1 315 ? 21.022 6.653 -15.901 1.00 81.69 315 THR A O 1
ATOM 2415 N N . ALA A 1 316 ? 18.934 7.031 -15.130 1.00 84.31 316 ALA A N 1
ATOM 2416 C CA . ALA A 1 316 ? 18.581 5.642 -14.940 1.00 84.31 316 ALA A CA 1
ATOM 2417 C C . ALA A 1 316 ? 17.157 5.402 -15.434 1.00 84.31 316 ALA A C 1
ATOM 2419 O O . ALA A 1 316 ? 16.245 6.176 -15.111 1.00 84.31 316 ALA A O 1
ATOM 2420 N N . ASP A 1 317 ? 16.998 4.313 -16.173 1.00 82.12 317 ASP A N 1
ATOM 2421 C CA . ASP A 1 317 ? 15.698 3.714 -16.443 1.00 82.12 317 ASP A CA 1
ATOM 2422 C C . ASP A 1 317 ? 15.503 2.528 -15.506 1.00 82.12 317 ASP A C 1
ATOM 2424 O O . ASP A 1 317 ? 16.466 1.918 -15.028 1.00 82.12 317 ASP A O 1
ATOM 2428 N N . ALA A 1 318 ? 14.244 2.240 -15.192 1.00 84.88 318 ALA A N 1
ATOM 2429 C CA . ALA A 1 318 ? 13.919 1.198 -14.238 1.00 84.88 318 ALA A CA 1
ATOM 2430 C C . ALA A 1 318 ? 12.608 0.499 -14.573 1.00 84.88 318 ALA A C 1
ATOM 2432 O O . ALA A 1 318 ? 11.639 1.146 -14.980 1.00 84.88 318 ALA A O 1
ATOM 2433 N N . THR A 1 319 ? 12.586 -0.804 -14.315 1.00 88.50 319 THR A N 1
ATOM 2434 C CA . THR A 1 319 ? 11.387 -1.640 -14.296 1.00 88.50 319 THR A CA 1
ATOM 2435 C C . THR A 1 319 ? 11.130 -2.074 -12.863 1.00 88.50 319 THR A C 1
ATOM 2437 O O . THR A 1 319 ? 11.935 -2.787 -12.266 1.00 88.50 319 THR A O 1
ATOM 2440 N N . ALA A 1 320 ? 10.011 -1.622 -12.306 1.00 91.81 320 ALA A N 1
ATOM 2441 C CA . ALA A 1 320 ? 9.545 -1.996 -10.984 1.00 91.81 320 ALA A CA 1
ATOM 2442 C C . ALA A 1 320 ? 8.655 -3.236 -11.087 1.00 91.81 320 ALA A C 1
ATOM 2444 O O . ALA A 1 320 ? 7.673 -3.231 -11.832 1.00 91.81 320 ALA A O 1
ATOM 2445 N N . TYR A 1 321 ? 8.964 -4.263 -10.302 1.00 94.38 321 TYR A N 1
ATOM 2446 C CA . TYR A 1 321 ? 8.140 -5.458 -10.159 1.00 94.38 321 TYR A CA 1
ATOM 2447 C C . TYR A 1 321 ? 7.376 -5.354 -8.845 1.00 94.38 321 TYR A C 1
ATOM 2449 O O . TYR A 1 321 ? 7.967 -5.253 -7.766 1.00 94.38 321 TYR A O 1
ATOM 2457 N N . LEU A 1 322 ? 6.055 -5.325 -8.947 1.00 95.94 322 LEU A N 1
ATOM 2458 C CA . LEU A 1 322 ? 5.157 -4.944 -7.871 1.00 95.94 322 LEU A CA 1
ATOM 2459 C C . LEU A 1 322 ? 4.184 -6.083 -7.569 1.00 95.94 322 LEU A C 1
ATOM 2461 O O . LEU A 1 322 ? 3.584 -6.664 -8.475 1.00 95.94 322 LEU A O 1
ATOM 2465 N N . LEU A 1 323 ? 3.983 -6.344 -6.282 1.00 97.88 323 LEU A N 1
ATOM 2466 C CA . LEU A 1 323 ? 2.835 -7.090 -5.780 1.00 97.88 323 LEU A CA 1
ATOM 2467 C C . LEU A 1 323 ? 1.727 -6.096 -5.436 1.00 97.88 323 LEU A C 1
ATOM 2469 O O . LEU A 1 323 ? 1.976 -5.116 -4.739 1.00 97.88 323 LEU A O 1
ATOM 2473 N N . ILE A 1 324 ? 0.506 -6.346 -5.888 1.00 97.56 324 ILE A N 1
ATOM 2474 C CA . ILE A 1 324 ? -0.673 -5.568 -5.518 1.00 97.56 324 ILE A CA 1
ATOM 2475 C C . ILE A 1 324 ? -1.146 -6.028 -4.142 1.00 97.56 324 ILE A C 1
ATOM 2477 O O . ILE A 1 324 ? -1.648 -7.137 -3.978 1.00 97.56 324 ILE A O 1
ATOM 2481 N N . SER A 1 325 ? -1.004 -5.138 -3.167 1.00 94.00 325 SER A N 1
ATOM 2482 C CA . SER A 1 325 ? -1.339 -5.367 -1.759 1.00 94.00 325 SER A CA 1
ATOM 2483 C C . SER A 1 325 ? -2.771 -4.936 -1.424 1.00 94.00 325 SER A C 1
ATOM 2485 O O . SER A 1 325 ? -3.273 -5.237 -0.345 1.00 94.00 325 SER A O 1
ATOM 2487 N N . GLY A 1 326 ? -3.440 -4.212 -2.328 1.00 94.94 326 GLY A N 1
ATOM 2488 C CA . GLY A 1 326 ? -4.842 -3.826 -2.184 1.00 94.94 326 GLY A CA 1
ATOM 2489 C C . GLY A 1 326 ? -5.259 -2.692 -3.118 1.00 94.94 326 GLY A C 1
ATOM 2490 O O . GLY A 1 326 ? -4.459 -2.174 -3.896 1.00 94.94 326 GLY A O 1
ATOM 2491 N N . TYR A 1 327 ? -6.518 -2.276 -3.003 1.00 96.06 327 TYR A N 1
ATOM 2492 C CA . TYR A 1 327 ? -7.098 -1.180 -3.778 1.00 96.06 327 TYR A CA 1
ATOM 2493 C C . TYR A 1 327 ? -7.823 -0.202 -2.851 1.00 96.06 327 TYR A C 1
ATOM 2495 O O . TYR A 1 327 ? -8.477 -0.620 -1.898 1.00 96.06 327 TYR A O 1
ATOM 2503 N N . ASP A 1 328 ? -7.738 1.092 -3.150 1.00 94.38 328 ASP A N 1
ATOM 2504 C CA . ASP A 1 328 ? -8.588 2.129 -2.558 1.00 94.38 328 ASP A CA 1
ATOM 2505 C C . ASP A 1 328 ? -9.519 2.658 -3.654 1.00 94.38 328 ASP A C 1
ATOM 2507 O O . ASP A 1 328 ? -9.115 3.442 -4.519 1.00 94.38 328 ASP A O 1
ATOM 2511 N N . ALA A 1 329 ? -10.768 2.181 -3.640 1.00 92.50 329 ALA A N 1
ATOM 2512 C CA . ALA A 1 329 ? -11.769 2.527 -4.644 1.00 92.50 329 ALA A CA 1
ATOM 2513 C C . ALA A 1 329 ? -12.107 4.028 -4.648 1.00 92.50 329 ALA A C 1
ATOM 2515 O O . ALA A 1 329 ? -12.348 4.600 -5.712 1.00 92.50 329 ALA A O 1
ATOM 2516 N N . ASN A 1 330 ? -12.078 4.666 -3.473 1.00 90.19 330 ASN A N 1
ATOM 2517 C CA . ASN A 1 330 ? -12.445 6.071 -3.296 1.00 90.19 330 ASN A CA 1
ATOM 2518 C C . ASN A 1 330 ? -11.347 7.007 -3.802 1.00 90.19 330 ASN A C 1
ATOM 2520 O O . ASN A 1 330 ? -11.640 8.055 -4.373 1.00 90.19 330 ASN A O 1
ATOM 2524 N N . LYS A 1 331 ? -10.080 6.629 -3.603 1.00 91.00 331 LYS A N 1
ATOM 2525 C CA . LYS A 1 331 ? -8.921 7.412 -4.060 1.00 91.00 331 LYS A CA 1
ATOM 2526 C C . LYS A 1 331 ? -8.435 7.037 -5.456 1.00 91.00 331 LYS A C 1
ATOM 2528 O O . LYS A 1 331 ? -7.524 7.680 -5.964 1.00 91.00 331 LYS A O 1
ATOM 2533 N N . VAL A 1 332 ? -9.042 6.023 -6.077 1.00 93.50 332 VAL A N 1
ATOM 2534 C CA . VAL A 1 332 ? -8.626 5.485 -7.378 1.00 93.50 332 VAL A CA 1
ATOM 2535 C C . VAL A 1 332 ? -7.157 5.033 -7.345 1.00 93.50 332 VAL A C 1
ATOM 2537 O O . VAL A 1 332 ? -6.348 5.360 -8.215 1.00 93.50 332 VAL A O 1
ATOM 2540 N N . THR A 1 333 ? -6.802 4.280 -6.299 1.00 95.69 333 THR A N 1
ATOM 2541 C CA . THR A 1 333 ? -5.414 3.887 -6.016 1.00 95.69 333 THR A CA 1
ATOM 2542 C C . THR A 1 333 ? -5.237 2.373 -6.009 1.00 95.69 333 THR A C 1
ATOM 2544 O O . THR A 1 333 ? -6.035 1.639 -5.425 1.00 95.69 333 THR A O 1
ATOM 2547 N N . VAL A 1 334 ? -4.142 1.915 -6.615 1.00 96.62 334 VAL A N 1
ATOM 2548 C CA . VAL A 1 334 ? -3.604 0.555 -6.514 1.00 96.62 334 VAL A CA 1
ATOM 2549 C C . VAL A 1 334 ? -2.445 0.583 -5.517 1.00 96.62 334 VAL A C 1
ATOM 2551 O O . VAL A 1 334 ? -1.412 1.201 -5.776 1.00 96.62 334 VAL A O 1
ATOM 2554 N N . ASN A 1 335 ? -2.623 -0.057 -4.363 1.00 96.44 335 ASN A N 1
ATOM 2555 C CA . ASN A 1 335 ? -1.598 -0.162 -3.328 1.00 96.44 335 ASN A CA 1
ATOM 2556 C C . ASN A 1 335 ? -0.671 -1.335 -3.643 1.00 96.44 335 ASN A C 1
ATOM 2558 O O . ASN A 1 335 ? -1.135 -2.438 -3.927 1.00 96.44 335 ASN A O 1
ATOM 2562 N N . THR A 1 336 ? 0.638 -1.110 -3.576 1.00 96.38 336 THR A N 1
ATOM 2563 C CA . THR A 1 336 ? 1.644 -2.063 -4.050 1.00 96.38 336 THR A CA 1
ATOM 2564 C C . THR A 1 336 ? 2.831 -2.201 -3.106 1.00 96.38 336 THR A C 1
ATOM 2566 O O . THR A 1 336 ? 3.246 -1.241 -2.455 1.00 96.38 336 THR A O 1
ATOM 2569 N N . THR A 1 337 ? 3.400 -3.400 -3.053 1.00 96.31 337 THR A N 1
ATOM 2570 C CA . THR A 1 337 ? 4.707 -3.674 -2.457 1.00 96.31 337 THR A CA 1
ATOM 2571 C C . THR A 1 337 ? 5.740 -3.796 -3.573 1.00 96.31 337 THR A C 1
ATOM 2573 O O . THR A 1 337 ? 5.557 -4.595 -4.493 1.00 96.31 337 THR A O 1
ATOM 2576 N N . LEU A 1 338 ? 6.832 -3.031 -3.491 1.00 95.44 338 LEU A N 1
ATOM 2577 C CA . LEU A 1 338 ? 7.964 -3.174 -4.405 1.00 95.44 338 LEU A CA 1
ATOM 2578 C C . LEU A 1 338 ? 8.748 -4.437 -4.060 1.00 95.44 338 LEU A C 1
ATOM 2580 O O . LEU A 1 338 ? 9.324 -4.518 -2.978 1.00 95.44 338 LEU A O 1
ATOM 2584 N N . ILE A 1 339 ? 8.741 -5.407 -4.975 1.00 96.44 339 ILE A N 1
ATOM 2585 C CA . ILE A 1 339 ? 9.377 -6.717 -4.798 1.00 96.44 339 ILE A CA 1
ATOM 2586 C C . ILE A 1 339 ? 10.832 -6.675 -5.240 1.00 96.44 339 ILE A C 1
ATOM 2588 O O . ILE A 1 339 ? 11.707 -7.143 -4.526 1.00 96.44 339 ILE A O 1
ATOM 2592 N N . ARG A 1 340 ? 11.081 -6.117 -6.423 1.00 93.75 340 ARG A N 1
ATOM 2593 C CA . ARG A 1 340 ? 12.416 -5.957 -7.000 1.00 93.75 340 ARG A CA 1
ATOM 2594 C C . ARG A 1 340 ? 12.393 -4.874 -8.070 1.00 93.75 340 ARG A C 1
ATOM 2596 O O . ARG A 1 340 ? 11.328 -4.528 -8.587 1.00 93.75 340 ARG A O 1
ATOM 2603 N N . THR A 1 341 ? 13.565 -4.370 -8.427 1.00 92.19 341 THR A N 1
ATOM 2604 C CA . THR A 1 341 ? 13.717 -3.381 -9.500 1.00 92.19 341 THR A CA 1
ATOM 2605 C C . THR A 1 341 ? 14.881 -3.750 -10.400 1.00 92.19 341 THR A C 1
ATOM 2607 O O . THR A 1 341 ? 15.997 -3.912 -9.911 1.00 92.19 341 THR A O 1
ATOM 2610 N N . ASP A 1 342 ? 14.646 -3.809 -11.707 1.00 91.31 342 ASP A N 1
ATOM 2611 C CA . ASP A 1 342 ? 15.732 -3.830 -12.687 1.00 91.31 342 ASP A CA 1
ATOM 2612 C C . ASP A 1 342 ? 16.079 -2.395 -13.061 1.00 91.31 342 ASP A C 1
ATOM 2614 O O . ASP A 1 342 ? 15.204 -1.629 -13.463 1.00 91.31 342 ASP A O 1
ATOM 2618 N N . VAL A 1 343 ? 17.347 -2.027 -12.916 1.00 89.50 343 VAL A N 1
ATOM 2619 C CA . VAL A 1 343 ? 17.854 -0.676 -13.151 1.00 89.50 343 VAL A CA 1
ATOM 2620 C C . VAL A 1 343 ? 18.900 -0.707 -14.252 1.00 89.50 343 VAL A C 1
ATOM 2622 O O . VAL A 1 343 ? 19.825 -1.521 -14.235 1.00 89.50 343 VAL A O 1
ATOM 2625 N N . GLN A 1 344 ? 18.771 0.218 -15.194 1.00 88.06 344 GLN A N 1
ATOM 2626 C CA . GLN A 1 344 ? 19.716 0.444 -16.277 1.00 88.06 344 GLN A CA 1
ATOM 2627 C C . GLN A 1 344 ? 20.322 1.833 -16.109 1.00 88.06 344 GLN A C 1
ATOM 2629 O O . GLN A 1 344 ? 19.606 2.833 -16.116 1.00 88.06 344 GLN A O 1
ATOM 2634 N N . PHE A 1 345 ? 21.639 1.896 -15.937 1.00 87.81 345 PHE A N 1
ATOM 2635 C CA . PHE A 1 345 ? 22.383 3.135 -15.740 1.00 87.81 345 PHE A CA 1
ATOM 2636 C C . PHE A 1 345 ? 23.001 3.605 -17.054 1.00 87.81 345 PHE A C 1
ATOM 2638 O O . PHE A 1 345 ? 23.591 2.811 -17.789 1.00 87.81 345 PHE A O 1
ATOM 2645 N N . TYR A 1 346 ? 22.930 4.909 -17.309 1.00 85.25 346 TYR A N 1
ATOM 2646 C CA . TYR A 1 346 ? 23.458 5.546 -18.512 1.00 85.25 346 TYR A CA 1
ATOM 2647 C C . TYR A 1 346 ? 24.424 6.671 -18.150 1.00 85.25 346 TYR A C 1
ATOM 2649 O O . TYR A 1 346 ? 24.246 7.363 -17.145 1.00 85.25 346 TYR A O 1
ATOM 2657 N N . HIS A 1 347 ? 25.441 6.868 -18.992 1.00 77.62 347 HIS A N 1
ATOM 2658 C CA . HIS A 1 347 ? 26.465 7.883 -18.757 1.00 77.62 347 HIS A CA 1
ATOM 2659 C C . HIS A 1 347 ? 25.899 9.304 -18.850 1.00 77.62 347 HIS A C 1
ATOM 2661 O O . HIS A 1 347 ? 26.242 10.168 -18.043 1.00 77.62 347 HIS A O 1
ATOM 2667 N N . ASN A 1 348 ? 25.008 9.536 -19.817 1.00 75.31 348 ASN A N 1
ATOM 2668 C CA . ASN A 1 348 ? 24.244 10.768 -19.924 1.00 75.31 348 ASN A CA 1
ATOM 2669 C C . ASN A 1 348 ? 22.808 10.518 -20.428 1.00 75.31 348 ASN A C 1
ATOM 2671 O O . ASN A 1 348 ? 22.507 9.476 -21.014 1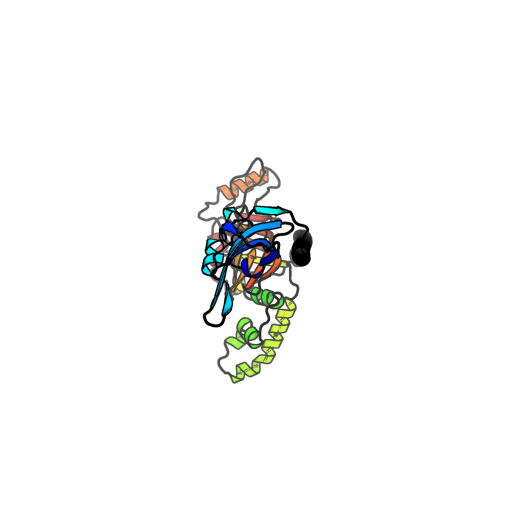.00 75.31 348 ASN A O 1
ATOM 2675 N N . ASN A 1 349 ? 21.935 11.517 -20.261 1.00 68.94 349 ASN A N 1
ATOM 2676 C CA . ASN A 1 349 ? 20.558 11.482 -20.774 1.00 68.94 349 ASN A CA 1
ATOM 2677 C C . ASN A 1 349 ? 20.469 11.174 -22.282 1.00 68.94 349 ASN A C 1
ATOM 2679 O O . ASN A 1 349 ? 19.526 10.515 -22.708 1.00 68.94 349 ASN A O 1
ATOM 2683 N N . TYR A 1 350 ? 21.420 11.652 -23.092 1.00 66.62 350 TYR A N 1
ATOM 2684 C CA . TYR A 1 350 ? 21.419 11.466 -24.547 1.00 66.62 350 TYR A CA 1
ATOM 2685 C C . TYR A 1 350 ? 21.635 10.005 -24.960 1.00 66.62 350 TYR A C 1
ATOM 2687 O O . TYR A 1 350 ? 21.041 9.555 -25.938 1.00 66.62 350 TYR A O 1
ATOM 2695 N N . ASP A 1 351 ? 22.420 9.245 -24.202 1.00 66.94 351 ASP A N 1
ATOM 2696 C CA . ASP A 1 351 ? 22.661 7.828 -24.473 1.00 66.94 351 ASP A CA 1
ATOM 2697 C C . ASP A 1 351 ? 21.375 7.005 -24.298 1.00 66.94 351 ASP A C 1
ATOM 2699 O O . ASP A 1 351 ? 21.037 6.215 -25.178 1.00 66.94 351 ASP A O 1
ATOM 2703 N N . ALA A 1 352 ? 20.594 7.283 -23.246 1.00 61.00 352 ALA A N 1
ATOM 2704 C CA . ALA A 1 352 ? 19.258 6.703 -23.074 1.00 61.00 352 ALA A CA 1
ATOM 2705 C C . ALA A 1 352 ? 18.294 7.123 -24.203 1.00 61.00 352 ALA A C 1
ATOM 2707 O O . ALA A 1 352 ? 17.460 6.339 -24.638 1.00 61.00 352 ALA A O 1
ATOM 2708 N N . PHE A 1 353 ? 18.417 8.351 -24.724 1.00 65.69 353 PHE A N 1
ATOM 2709 C CA . PHE A 1 353 ? 17.580 8.830 -25.835 1.00 65.69 353 PHE A CA 1
ATOM 2710 C C . PHE A 1 353 ? 17.930 8.251 -27.204 1.00 65.69 353 PHE A C 1
ATOM 2712 O O . PHE A 1 353 ? 17.117 8.352 -28.122 1.00 65.69 353 PHE A O 1
ATOM 2719 N N . THR A 1 354 ? 19.132 7.702 -27.364 1.00 64.25 354 THR A N 1
ATOM 2720 C CA . THR A 1 354 ? 19.637 7.190 -28.645 1.00 64.25 354 THR A CA 1
ATOM 2721 C C . THR A 1 354 ? 19.732 5.668 -28.678 1.00 64.25 354 THR A C 1
ATOM 2723 O O . THR A 1 354 ? 20.428 5.127 -29.535 1.00 64.25 354 THR A O 1
ATOM 2726 N N . ASP A 1 355 ? 19.025 4.983 -27.771 1.00 65.25 355 ASP A N 1
ATOM 2727 C CA . ASP A 1 355 ? 19.030 3.522 -27.623 1.00 65.25 355 ASP A CA 1
ATOM 2728 C C . ASP A 1 355 ? 20.456 2.944 -27.475 1.00 65.25 355 ASP A C 1
ATOM 2730 O O . ASP A 1 355 ? 20.734 1.815 -27.891 1.00 65.25 355 ASP A O 1
ATOM 2734 N N . LYS A 1 356 ? 21.401 3.706 -26.899 1.00 75.12 356 LYS A N 1
ATOM 2735 C CA . LYS A 1 356 ? 22.722 3.151 -26.586 1.00 75.12 356 LYS A CA 1
ATOM 2736 C C . LYS A 1 356 ? 22.600 2.146 -25.442 1.00 75.12 356 LYS A C 1
ATOM 2738 O O . LYS A 1 356 ? 21.779 2.343 -24.551 1.00 75.12 356 LYS A O 1
ATOM 2743 N N . PRO A 1 357 ? 23.437 1.095 -25.416 1.00 79.12 357 PRO A N 1
ATOM 2744 C CA . PRO A 1 357 ? 23.408 0.139 -24.321 1.00 79.12 357 PRO A CA 1
ATOM 2745 C C . PRO A 1 357 ? 23.741 0.826 -22.984 1.00 79.12 357 PRO A C 1
ATOM 2747 O O . PRO A 1 357 ? 24.611 1.706 -22.951 1.00 79.12 357 PRO A O 1
ATOM 2750 N N . PRO A 1 358 ? 23.090 0.423 -21.878 1.00 85.00 358 PRO A N 1
ATOM 2751 C CA . PRO A 1 358 ? 23.413 0.944 -20.558 1.00 85.00 358 PRO A CA 1
ATOM 2752 C C . PRO A 1 358 ? 24.848 0.583 -20.168 1.00 85.00 358 PRO A C 1
ATOM 2754 O O . PRO A 1 358 ? 25.356 -0.489 -20.503 1.00 85.00 358 PRO A O 1
ATOM 2757 N N . VAL A 1 359 ? 25.495 1.463 -19.404 1.00 88.50 359 VAL A N 1
ATOM 2758 C CA . VAL A 1 359 ? 26.854 1.223 -18.889 1.00 88.50 359 VAL A CA 1
ATOM 2759 C C . VAL A 1 359 ? 26.868 0.197 -17.757 1.00 88.50 359 VAL A C 1
ATOM 2761 O O . VAL A 1 359 ? 27.892 -0.430 -17.497 1.00 88.50 359 VAL A O 1
ATOM 2764 N N . LEU A 1 360 ? 25.729 0.023 -17.083 1.00 90.69 360 LEU A N 1
ATOM 2765 C CA . LEU A 1 360 ? 25.520 -0.989 -16.059 1.00 90.69 360 LEU A CA 1
ATOM 2766 C C . LEU A 1 360 ? 24.037 -1.361 -16.016 1.00 90.69 360 LEU A C 1
ATOM 2768 O O . LEU A 1 360 ? 23.178 -0.484 -16.014 1.00 90.69 360 LEU A O 1
ATOM 2772 N N . THR A 1 361 ? 23.745 -2.657 -15.943 1.00 91.12 361 THR A N 1
ATOM 2773 C CA . THR A 1 361 ? 22.411 -3.172 -15.607 1.00 91.12 361 THR A CA 1
ATOM 2774 C C . THR A 1 361 ? 22.501 -3.900 -14.278 1.00 91.12 361 THR A C 1
ATOM 2776 O O . THR A 1 361 ? 23.474 -4.617 -14.040 1.00 91.12 361 THR A O 1
ATOM 2779 N N . TRP A 1 362 ? 21.516 -3.697 -13.409 1.00 93.62 362 TRP A N 1
ATOM 2780 C CA . TRP A 1 362 ? 21.501 -4.290 -12.080 1.00 93.62 362 TRP A CA 1
ATOM 2781 C C . TRP A 1 362 ? 20.087 -4.624 -11.622 1.00 93.62 362 TRP A C 1
ATOM 2783 O O . TRP A 1 362 ? 19.177 -3.829 -11.833 1.00 93.62 362 TRP A O 1
ATOM 2793 N N . THR A 1 363 ? 19.921 -5.750 -10.930 1.00 93.12 363 THR A N 1
ATOM 2794 C CA . THR A 1 363 ? 18.659 -6.100 -10.267 1.00 93.12 363 THR A CA 1
ATOM 2795 C C . THR A 1 363 ? 18.791 -5.895 -8.766 1.00 93.12 363 THR A C 1
ATOM 2797 O O . THR A 1 363 ? 19.691 -6.434 -8.122 1.00 93.12 363 THR A O 1
ATOM 2800 N N . LEU A 1 364 ? 17.865 -5.131 -8.208 1.00 92.19 364 LEU A N 1
ATOM 2801 C CA . LEU A 1 364 ? 17.707 -4.895 -6.780 1.00 92.19 364 LEU A CA 1
ATOM 2802 C C . LEU A 1 364 ? 16.614 -5.829 -6.281 1.00 92.19 364 LEU A C 1
ATOM 2804 O O . LEU A 1 364 ? 15.455 -5.630 -6.642 1.00 92.19 364 LEU A O 1
ATOM 2808 N N . LYS A 1 365 ? 16.995 -6.880 -5.554 1.00 89.38 365 LYS A N 1
ATOM 2809 C CA . LYS A 1 365 ? 16.092 -7.939 -5.075 1.00 89.38 365 LYS A CA 1
ATOM 2810 C C . LYS A 1 365 ? 15.779 -7.803 -3.601 1.00 89.38 365 LYS A C 1
ATOM 2812 O O . LYS A 1 365 ? 16.619 -7.203 -2.899 1.00 89.38 365 LYS A O 1
#

Secondary structure (DSSP, 8-state):
--TTTSSTT-S-TTGGGSEEEEEEEEEEETTT--SSEEEEEEEEEEEETTSTTEEEEEEEEEEEEE-TTS-EEE-HHHHHHHB-GGG-EEEE-PPPHHHHHHHHHHHHHHHHHHHHHHHHHHHHHHHHHHHHHHHHHHHT--GGGSEE--HHHHHHHHHHHS-----HHHHHHHH-HHHHH---HHHHHHHHHHHHHHHHHHHHTTTT--EEEEEE--TT-TT-HHHHTTSS-------PPPP---BTTTTBEE---TTSGGGGTTSPEEEEE-TT--EEEEEEE-S-SEE--SSHHHHHHHHHHHHHS-TTT-EEEEEEEEEEEEEETTTTEEEEEEEEEEEEEESSHHHHHTTPPPSEEEEE-

Organism: NCBI:txid642227

pLDDT: mean 85.32, std 13.16, range [38.84, 97.88]

Foldseek 3Di:
DLCCPLCLQPVDPCQVVQKDKDKADKDWDPVPADPFKTKIKIWIWIDGLQRFQKIKIFMFIWMWGADPVRDIDTDPVSRVVRDDSVRIDIDGDHGDPSNVVNVVVVVVVVVVVVVVVVVVVVVVVVLVVVVVVVLVVLLVDDPVLAAQDAQLNLVLLLVLAAPDDDDLVRLCVNNPPPLVPDPDPVVNVVCSVVVSVVSVVSSVVNHPRFKHKAKDADPLLPPCCVVCSVPRHFNQFQPWFQWDAQDPVVQWTFIDTRQPDCNLVVHWDFRGAHPSRQTETENHEPFDRTGHAPDVVRSVVVNVLSVLADRVFKDKIKMWIWGFSHHDNVNNYGYTYGSKMWMFIASGPVCSSVVHHGPDIDMGD

Sequence (365 aa):
MIAEKTGALGNDPDALSHAKVALDGFTQDEDQSTKEISQCKVNATLTDERNSGVALKGQVSYSLSKDSSGHIVLDNHSVYEGTRQDAFKVVKIDETPEQKTWRLKQEQAAAEKAKAEAEAKARQAAADAALEKEITAAQSAPDSDFKPVNQQQLMLLFLANSGRQVSDDEKLSLLSAAWNSEKDPFKKNDMKAAELARINQELDAWKGVKLIQVSRMNPRMNGRQNVVAKQIITSAYLGIRKPGDYDFTKKSFPITMSGCNDTLKYGPMSIYSSTQNVTIAMVKNVATCALTPKDEDDARRISGLFTAMSPAVFTADATAYLLISGYDANKVTVNTTLIRTDVQFYHNNYDAFTDKPPVLTWTLK